Protein AF-A0AA95G6W6-F1 (afdb_monomer)

Structure (mmCIF, N/CA/C/O backbone):
data_AF-A0AA95G6W6-F1
#
_entry.id   AF-A0AA95G6W6-F1
#
loop_
_atom_site.group_PDB
_atom_site.id
_atom_site.type_symbol
_atom_site.label_atom_id
_atom_site.label_alt_id
_atom_site.label_comp_id
_atom_site.label_asym_id
_atom_site.label_entity_id
_atom_site.label_seq_id
_atom_site.pdbx_PDB_ins_code
_atom_site.Cartn_x
_atom_site.Cartn_y
_atom_site.Cartn_z
_atom_site.occupancy
_atom_site.B_iso_or_equiv
_atom_site.auth_seq_id
_atom_site.auth_comp_id
_atom_site.auth_asym_id
_atom_site.auth_atom_id
_atom_site.pdbx_PDB_model_num
ATOM 1 N N . MET A 1 1 ? -0.784 80.216 24.268 1.00 37.00 1 MET A N 1
ATOM 2 C CA . MET A 1 1 ? -0.762 79.021 25.140 1.00 37.00 1 MET A CA 1
ATOM 3 C C . MET A 1 1 ? -2.168 78.463 25.241 1.00 37.00 1 MET A C 1
ATOM 5 O O . MET A 1 1 ? -3.012 79.116 25.828 1.00 37.00 1 MET A O 1
ATOM 9 N N . ASN A 1 2 ? -2.414 77.295 24.652 1.00 30.20 2 ASN A N 1
ATOM 10 C CA . ASN A 1 2 ? -3.553 76.442 24.983 1.00 30.20 2 ASN A CA 1
ATOM 11 C C . ASN A 1 2 ? -3.129 74.998 24.715 1.00 30.20 2 ASN A C 1
ATOM 13 O O . ASN A 1 2 ? -2.999 74.575 23.571 1.00 30.20 2 ASN A O 1
ATOM 17 N N . ALA A 1 3 ? -2.857 74.272 25.795 1.00 37.38 3 ALA A N 1
ATOM 18 C CA . ALA A 1 3 ? -2.668 72.834 25.801 1.00 37.38 3 ALA A CA 1
ATOM 19 C C . ALA A 1 3 ? -3.944 72.202 26.361 1.00 37.38 3 ALA A C 1
ATOM 21 O O . ALA A 1 3 ? -4.341 72.565 27.468 1.00 37.38 3 ALA A O 1
ATOM 22 N N . LYS A 1 4 ? -4.561 71.281 25.605 1.00 35.81 4 LYS A N 1
ATOM 23 C CA . LYS A 1 4 ? -5.278 70.069 26.068 1.00 35.81 4 LYS A CA 1
ATOM 24 C C . LYS A 1 4 ? -6.214 69.530 24.975 1.00 35.81 4 LYS A C 1
ATOM 26 O O . LYS A 1 4 ? -7.218 70.165 24.675 1.00 35.81 4 LYS A O 1
ATOM 31 N N . LYS A 1 5 ? -5.915 68.312 24.498 1.00 40.38 5 LYS A N 1
ATOM 32 C CA . LYS A 1 5 ? -6.785 67.108 24.378 1.00 40.38 5 LYS A CA 1
ATOM 33 C C . LYS A 1 5 ? -6.288 66.223 23.214 1.00 40.38 5 LYS A C 1
ATOM 35 O O . LYS A 1 5 ? -6.277 66.669 22.080 1.00 40.38 5 LYS A O 1
ATOM 40 N N . ILE A 1 6 ? -5.604 65.107 23.514 1.00 44.59 6 ILE A N 1
ATOM 41 C CA . ILE A 1 6 ? -6.137 63.718 23.616 1.00 44.59 6 ILE A CA 1
ATOM 42 C C . ILE A 1 6 ? -6.470 63.164 22.212 1.00 44.59 6 ILE A C 1
ATOM 44 O O . ILE A 1 6 ? -7.459 63.572 21.625 1.00 44.59 6 ILE A O 1
ATOM 48 N N . ILE A 1 7 ? -5.535 62.457 21.558 1.00 38.78 7 ILE A N 1
ATOM 49 C CA . ILE A 1 7 ? -5.271 60.990 21.562 1.00 38.78 7 ILE A CA 1
ATOM 50 C C . ILE A 1 7 ? -6.160 60.202 20.579 1.00 38.78 7 ILE A C 1
ATOM 52 O O . ILE A 1 7 ? -7.378 60.313 20.614 1.00 38.78 7 ILE A O 1
ATOM 56 N N . LYS A 1 8 ? -5.482 59.291 19.854 1.00 32.38 8 LYS A N 1
ATOM 57 C CA . LYS A 1 8 ? -5.958 58.128 19.075 1.00 32.38 8 LYS A CA 1
ATOM 58 C C . LYS A 1 8 ? -6.603 58.438 17.728 1.00 32.38 8 LYS A C 1
ATOM 60 O O . LYS A 1 8 ? -7.764 58.782 17.695 1.00 32.38 8 LYS A O 1
ATOM 65 N N . TYR A 1 9 ? -5.866 58.165 16.648 1.00 38.34 9 TYR A N 1
ATOM 66 C CA . TYR A 1 9 ? -6.251 57.187 15.618 1.00 38.34 9 TYR A CA 1
ATOM 67 C C . TYR A 1 9 ? -4.985 56.745 14.864 1.00 38.34 9 TYR A C 1
ATOM 69 O O . TYR A 1 9 ? -4.568 57.358 13.888 1.00 38.34 9 TYR A O 1
ATOM 77 N N . ILE A 1 10 ? -4.348 55.677 15.356 1.00 37.09 10 ILE A N 1
ATOM 78 C CA . ILE A 1 10 ? -3.494 54.826 14.520 1.00 37.09 10 ILE A CA 1
ATOM 79 C C . ILE A 1 10 ? -4.476 53.922 13.779 1.00 37.09 10 ILE A C 1
ATOM 81 O O . ILE A 1 10 ? -4.921 52.909 14.319 1.00 37.09 10 ILE A O 1
ATOM 85 N N . SER A 1 11 ? -4.879 54.328 12.579 1.00 39.88 11 SER A N 1
ATOM 86 C CA . SER A 1 11 ? -5.588 53.437 11.663 1.00 39.88 11 SER A CA 1
ATOM 87 C C . SER A 1 11 ? -4.573 52.475 11.062 1.00 39.88 11 SER A C 1
ATOM 89 O O . SER A 1 11 ? -3.895 52.767 10.084 1.00 39.88 11 SER A O 1
ATOM 91 N N . ILE A 1 12 ? -4.416 51.379 11.798 1.00 39.09 12 ILE A N 1
ATOM 92 C CA . ILE A 1 12 ? -4.174 49.999 11.376 1.00 39.09 12 ILE A CA 1
ATOM 93 C C . ILE A 1 12 ? -3.858 49.853 9.880 1.00 39.09 12 ILE A C 1
ATOM 95 O O . ILE A 1 12 ? -4.722 50.006 9.018 1.00 39.09 12 ILE A O 1
ATOM 99 N N . MET A 1 13 ? -2.601 49.480 9.616 1.00 35.19 13 MET A N 1
ATOM 100 C CA . MET A 1 13 ? -2.171 48.858 8.371 1.00 35.19 13 MET A CA 1
ATOM 101 C C . MET A 1 13 ? -3.072 47.658 8.076 1.00 35.19 13 MET A C 1
ATOM 103 O O . MET A 1 13 ? -3.074 46.681 8.824 1.00 35.19 13 MET A O 1
ATOM 107 N N . ILE A 1 14 ? -3.800 47.708 6.966 1.00 37.12 14 ILE A N 1
ATOM 108 C CA . ILE A 1 14 ? -4.344 46.505 6.345 1.00 37.12 14 ILE A CA 1
ATOM 109 C C . ILE A 1 14 ? -3.206 45.942 5.498 1.00 37.12 14 ILE A C 1
ATOM 111 O O . ILE A 1 14 ? -3.095 46.224 4.308 1.00 37.12 14 ILE A O 1
ATOM 115 N N . THR A 1 15 ? -2.304 45.193 6.126 1.00 40.97 15 THR A N 1
ATOM 116 C CA . THR A 1 15 ? -1.542 44.192 5.386 1.00 40.97 15 THR A CA 1
ATOM 117 C C . THR A 1 15 ? -2.534 43.084 5.048 1.00 40.97 15 THR A C 1
ATOM 119 O O . THR A 1 15 ? -3.083 42.471 5.967 1.00 40.97 15 THR A O 1
ATOM 122 N N . PRO A 1 16 ? -2.836 42.816 3.765 1.00 40.50 16 PRO A N 1
ATOM 123 C CA . PRO A 1 16 ? -3.548 41.602 3.430 1.00 40.50 16 PRO A CA 1
ATOM 124 C C . PRO A 1 16 ? -2.641 40.456 3.868 1.00 40.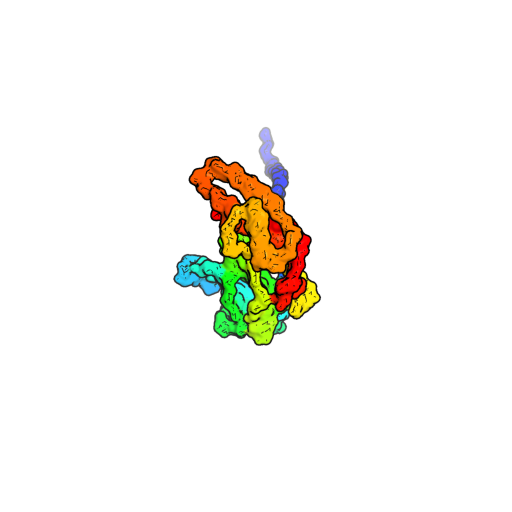50 16 PRO A C 1
ATOM 126 O O . PRO A 1 16 ? -1.581 40.221 3.287 1.00 40.50 16 PRO A O 1
ATOM 129 N N . SER A 1 17 ? -3.028 39.780 4.947 1.00 36.31 17 SER A N 1
ATOM 130 C CA . SER A 1 17 ? -2.513 38.460 5.254 1.00 36.31 17 SER A CA 1
ATOM 131 C C . SER A 1 17 ? -2.884 37.592 4.062 1.00 36.31 17 SER A C 1
ATOM 133 O O . SER A 1 17 ? -4.012 37.117 3.947 1.00 36.31 17 SER A O 1
ATOM 135 N N . ILE A 1 18 ? -1.936 37.441 3.140 1.00 36.69 18 ILE A N 1
ATOM 136 C CA . ILE A 1 18 ? -1.893 36.318 2.220 1.00 36.69 18 ILE A CA 1
ATOM 137 C C . ILE A 1 18 ? -1.782 35.115 3.146 1.00 36.69 18 ILE A C 1
ATOM 139 O O . ILE A 1 18 ? -0.700 34.736 3.589 1.00 36.69 18 ILE A O 1
ATOM 143 N N . ILE A 1 19 ? -2.937 34.584 3.535 1.00 38.41 19 ILE A N 1
ATOM 144 C CA . ILE A 1 19 ? -3.031 33.255 4.100 1.00 38.41 19 ILE A CA 1
ATOM 145 C C . ILE A 1 19 ? -2.593 32.368 2.939 1.00 38.41 19 ILE A C 1
ATOM 147 O O . ILE A 1 19 ? -3.389 32.033 2.064 1.00 38.41 19 ILE A O 1
ATOM 151 N N . LEU A 1 20 ? -1.294 32.054 2.896 1.00 30.05 20 LEU A N 1
ATOM 152 C CA . LEU A 1 20 ? -0.831 30.824 2.283 1.00 30.05 20 LEU A CA 1
ATOM 153 C C . LEU A 1 20 ? -1.580 29.729 3.033 1.00 30.05 20 LEU A C 1
ATOM 155 O O . LEU A 1 20 ? -1.188 29.294 4.116 1.00 30.05 20 LEU A O 1
ATOM 159 N N . ILE A 1 21 ? -2.720 29.332 2.476 1.00 32.50 21 ILE A N 1
ATOM 160 C CA . ILE A 1 21 ? -3.260 28.015 2.727 1.00 32.50 21 ILE A CA 1
ATOM 161 C C . ILE A 1 21 ? -2.149 27.111 2.216 1.00 32.50 21 ILE A C 1
ATOM 163 O O . ILE A 1 21 ? -1.949 26.985 1.009 1.00 32.50 21 ILE A O 1
ATOM 167 N N . ASN A 1 22 ? -1.365 26.566 3.145 1.00 28.86 22 ASN A N 1
ATOM 168 C CA . ASN A 1 22 ? -0.593 25.370 2.885 1.00 28.86 22 ASN A CA 1
ATOM 169 C C . ASN A 1 22 ? -1.619 24.340 2.418 1.00 28.86 22 ASN A C 1
ATOM 171 O O . ASN A 1 22 ? -2.299 23.710 3.228 1.00 28.86 22 ASN A O 1
ATOM 175 N N . ALA A 1 23 ? -1.786 24.246 1.101 1.00 28.61 23 ALA A N 1
ATOM 176 C CA . ALA A 1 23 ? -2.314 23.069 0.462 1.00 28.61 23 ALA A CA 1
ATOM 177 C C . ALA A 1 23 ? -1.328 21.970 0.844 1.00 28.61 23 ALA A C 1
ATOM 179 O O . ALA A 1 23 ? -0.263 21.822 0.246 1.00 28.61 23 ALA A O 1
ATOM 180 N N . PHE A 1 24 ? -1.642 21.282 1.942 1.00 31.42 24 PHE A N 1
ATOM 181 C CA . PHE A 1 24 ? -1.068 19.983 2.210 1.00 31.42 24 PHE A CA 1
ATOM 182 C C . PHE A 1 24 ? -1.242 19.166 0.933 1.00 31.42 24 PHE A C 1
ATOM 184 O O . PHE A 1 24 ? -2.284 19.252 0.279 1.00 31.42 24 PHE A O 1
ATOM 191 N N . ALA A 1 25 ? -0.148 18.506 0.560 1.00 27.75 25 ALA A N 1
ATOM 192 C CA . ALA A 1 25 ? 0.045 17.741 -0.657 1.00 27.75 25 ALA A CA 1
ATOM 193 C C . ALA A 1 25 ? -1.250 17.104 -1.168 1.00 27.75 25 ALA A C 1
ATOM 195 O O . ALA A 1 25 ? -2.008 16.534 -0.386 1.00 27.75 25 ALA A O 1
ATOM 196 N N . SER A 1 26 ? -1.464 17.218 -2.482 1.00 29.97 26 SER A N 1
ATOM 197 C CA . SER A 1 26 ? -2.518 16.550 -3.241 1.00 29.97 26 SER A CA 1
ATOM 198 C C . SER A 1 26 ? -2.877 15.208 -2.609 1.00 29.97 26 SER A C 1
ATOM 200 O O . SER A 1 26 ? -2.080 14.271 -2.665 1.00 29.97 26 SER A O 1
ATOM 202 N N . GLU A 1 27 ? -4.050 15.145 -1.977 1.00 39.78 27 GLU A N 1
ATOM 203 C CA . GLU A 1 27 ? -4.607 13.905 -1.455 1.00 39.78 27 GLU A CA 1
ATOM 204 C C . GLU A 1 27 ? -4.693 12.934 -2.630 1.00 39.78 27 GLU A C 1
ATOM 206 O O . GLU A 1 27 ? -5.532 13.066 -3.524 1.00 39.78 27 GLU A O 1
ATOM 211 N N . VAL A 1 28 ? -3.756 11.989 -2.673 1.00 53.44 28 VAL A N 1
ATOM 212 C CA . VAL A 1 28 ? -3.840 10.861 -3.585 1.00 53.44 28 VAL A CA 1
ATOM 213 C C . VAL A 1 28 ? -5.170 10.187 -3.258 1.00 53.44 28 VAL A C 1
ATOM 215 O O . VAL A 1 28 ? -5.419 9.856 -2.102 1.00 53.44 28 VAL A O 1
ATOM 218 N N . ASN A 1 29 ? -6.045 10.128 -4.262 1.00 55.53 29 ASN A N 1
ATOM 219 C CA . ASN A 1 29 ? -7.511 10.097 -4.185 1.00 55.53 29 ASN A CA 1
ATOM 220 C C . ASN A 1 29 ? -8.085 8.776 -3.615 1.00 55.53 29 ASN A C 1
ATOM 222 O O . ASN A 1 29 ? -8.897 8.090 -4.238 1.00 55.53 29 ASN A O 1
ATOM 226 N N . ALA A 1 30 ? -7.642 8.390 -2.422 1.00 70.12 30 ALA A N 1
ATOM 227 C CA . ALA A 1 30 ? -8.059 7.191 -1.729 1.00 70.12 30 ALA A CA 1
ATOM 228 C C . ALA A 1 30 ? -9.365 7.469 -0.985 1.00 70.12 30 ALA A C 1
ATOM 230 O O . ALA A 1 30 ? -9.415 8.110 0.063 1.00 70.12 30 ALA A O 1
ATOM 231 N N . ASN A 1 31 ? -10.458 6.976 -1.548 1.00 85.44 31 ASN A N 1
ATOM 232 C CA . ASN A 1 31 ? -11.823 7.145 -1.056 1.00 85.44 31 ASN A CA 1
ATOM 233 C C . ASN A 1 31 ? -12.148 6.254 0.165 1.00 85.44 31 ASN A C 1
ATOM 235 O O . ASN A 1 31 ? -13.115 5.479 0.163 1.00 85.44 31 ASN A O 1
ATOM 239 N N . TYR A 1 32 ? -11.353 6.384 1.227 1.00 91.88 32 TYR A N 1
ATOM 240 C CA . TYR A 1 32 ? -11.568 5.724 2.514 1.00 91.88 32 TYR A CA 1
ATOM 241 C C . TYR A 1 32 ? -12.927 6.072 3.142 1.00 91.88 32 TYR A C 1
ATOM 243 O O . TYR A 1 32 ? -13.562 7.081 2.832 1.00 91.88 32 TYR A O 1
ATOM 251 N N . ASP A 1 33 ? -13.392 5.227 4.058 1.00 92.12 33 ASP A N 1
ATOM 252 C CA . ASP A 1 33 ? -14.492 5.572 4.949 1.00 92.12 33 ASP A CA 1
ATOM 253 C C . ASP A 1 33 ? -14.031 6.625 5.960 1.00 92.12 33 ASP A C 1
ATOM 255 O O . ASP A 1 33 ? -12.964 6.514 6.576 1.00 92.12 33 ASP A O 1
ATOM 259 N N . LEU A 1 34 ? -14.876 7.632 6.179 1.00 92.81 34 LEU A N 1
ATOM 260 C CA . LEU A 1 34 ? -14.625 8.661 7.177 1.00 92.81 34 LEU A CA 1
ATOM 261 C C . LEU A 1 34 ? -15.004 8.141 8.572 1.00 92.81 34 LEU A C 1
ATOM 263 O O . LEU A 1 34 ? -16.132 7.677 8.768 1.00 92.81 34 LEU A O 1
ATOM 267 N N . PRO A 1 35 ? -14.100 8.211 9.563 1.00 94.06 35 PRO A N 1
ATOM 268 C CA . PRO A 1 35 ? -14.457 7.888 10.935 1.00 94.06 35 PRO A CA 1
ATOM 269 C C . PRO A 1 35 ? -15.385 8.960 11.517 1.00 94.06 35 PRO A C 1
ATOM 271 O O . PRO A 1 35 ? -15.239 10.149 11.241 1.00 94.06 35 PRO A O 1
ATOM 274 N N . LEU A 1 36 ? -16.297 8.528 12.385 1.00 94.12 36 LEU A N 1
ATOM 275 C CA . LEU A 1 36 ? -17.200 9.378 13.164 1.00 94.12 36 LEU A CA 1
ATOM 276 C C . LEU A 1 36 ? -16.440 10.239 14.182 1.00 94.12 36 LEU A C 1
ATOM 278 O O . LEU A 1 36 ? -16.866 11.339 14.513 1.00 94.12 36 LEU A O 1
ATOM 282 N N . GLU A 1 37 ? -15.329 9.721 14.710 1.00 94.75 37 GLU A N 1
ATOM 283 C CA . GLU A 1 37 ? -14.478 10.418 15.675 1.00 94.75 37 GLU A CA 1
ATOM 284 C C . GLU A 1 37 ? -13.024 9.939 15.547 1.00 94.75 37 GLU A C 1
ATOM 286 O O . GLU A 1 37 ? -12.776 8.748 15.338 1.00 94.75 37 GLU A O 1
ATOM 291 N N . LYS A 1 38 ? -12.061 10.857 15.701 1.00 96.00 38 LYS A N 1
ATOM 292 C CA . LYS A 1 38 ? -10.620 10.566 15.768 1.00 96.00 38 LYS A CA 1
ATOM 293 C C . LYS A 1 38 ? -10.039 11.058 17.098 1.00 96.00 38 LYS A C 1
ATOM 295 O O . LYS A 1 38 ? -10.406 12.140 17.565 1.00 96.00 38 LYS A O 1
ATOM 300 N N . LYS A 1 39 ? -9.122 10.297 17.699 1.00 96.81 39 LYS A N 1
ATOM 301 C CA . LYS A 1 39 ? -8.336 10.700 18.881 1.00 96.81 39 LYS A CA 1
ATOM 302 C C . LYS A 1 39 ? -6.895 10.219 18.758 1.00 96.81 39 LYS A C 1
ATOM 304 O O . LYS A 1 39 ? -6.675 9.076 18.388 1.00 96.81 39 LYS A O 1
ATOM 309 N N . GLU A 1 40 ? -5.949 11.064 19.146 1.00 96.50 40 GLU A N 1
ATOM 310 C CA . GLU A 1 40 ? -4.550 10.687 19.368 1.00 96.50 40 GLU A CA 1
ATOM 311 C C . GLU A 1 40 ? -4.263 10.757 20.873 1.00 96.50 40 GLU A C 1
ATOM 313 O O . GLU A 1 40 ? -4.690 11.704 21.542 1.00 96.50 40 GLU A O 1
ATOM 318 N N . ILE A 1 41 ? -3.564 9.761 21.418 1.00 95.69 41 ILE A N 1
ATOM 319 C CA . ILE A 1 41 ? -3.040 9.804 22.788 1.00 95.69 41 ILE A CA 1
ATOM 320 C C . ILE A 1 41 ? -1.603 9.288 22.846 1.00 95.69 41 ILE A C 1
ATOM 322 O O . ILE A 1 41 ? -1.232 8.350 22.146 1.00 95.69 41 ILE A O 1
ATOM 326 N 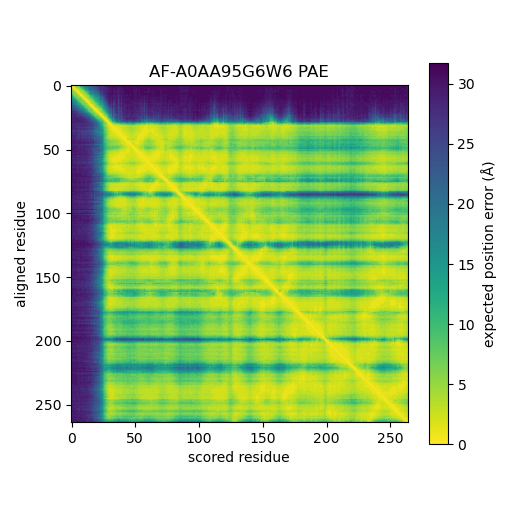N . THR A 1 42 ? -0.817 9.844 23.762 1.00 94.94 42 THR A N 1
ATOM 327 C CA . THR A 1 42 ? 0.482 9.285 24.150 1.00 94.94 42 THR A CA 1
ATOM 328 C C . THR A 1 42 ? 0.281 8.272 25.271 1.00 94.94 42 THR A C 1
ATOM 330 O O . THR A 1 42 ? -0.374 8.581 26.269 1.00 94.94 42 THR A O 1
ATOM 333 N N . VAL A 1 43 ? 0.849 7.072 25.130 1.00 92.25 43 VAL A N 1
ATOM 334 C CA . VAL A 1 43 ? 0.701 5.985 26.122 1.00 92.25 43 VAL A CA 1
ATOM 335 C C . VAL A 1 43 ? 1.989 5.615 26.848 1.00 92.25 43 VAL A C 1
ATOM 337 O O . VAL A 1 43 ? 1.944 4.859 27.815 1.00 92.25 43 VAL A O 1
ATOM 340 N N . GLY A 1 44 ? 3.126 6.169 26.433 1.00 92.44 44 GLY A N 1
ATOM 341 C CA . GLY A 1 44 ? 4.400 5.958 27.107 1.00 92.44 44 GLY A CA 1
ATOM 342 C C . GLY A 1 44 ? 5.587 6.399 26.264 1.00 92.44 44 GLY A C 1
ATOM 343 O O . GLY A 1 44 ? 5.420 7.017 25.212 1.00 92.44 44 GLY A O 1
ATOM 344 N N . LYS A 1 45 ? 6.784 6.064 26.742 1.00 93.88 45 LYS A N 1
ATOM 345 C CA . LYS A 1 45 ? 8.028 6.160 25.977 1.00 93.88 45 LYS A CA 1
ATOM 346 C C . LYS A 1 45 ? 8.356 4.810 25.354 1.00 93.88 45 LYS A C 1
ATOM 348 O O . LYS A 1 45 ? 8.015 3.773 25.926 1.00 93.88 45 LYS A O 1
ATOM 353 N N . SER A 1 46 ? 9.017 4.843 24.205 1.00 91.50 46 SER A N 1
ATOM 354 C CA . SER A 1 46 ? 9.600 3.650 23.608 1.00 91.50 46 SER A CA 1
ATOM 355 C C . SER A 1 46 ? 10.642 3.042 24.545 1.00 91.50 46 SER A C 1
ATOM 357 O O . SER A 1 46 ? 11.308 3.747 25.302 1.00 91.50 46 SER A O 1
ATOM 359 N N . LYS A 1 47 ? 10.813 1.721 24.478 1.00 92.50 47 LYS A N 1
ATOM 360 C CA . LYS A 1 47 ? 11.956 1.043 25.112 1.00 92.50 47 LYS A CA 1
ATOM 361 C C . LYS A 1 47 ? 13.203 1.024 24.220 1.00 92.50 47 LYS A C 1
ATOM 363 O O . LYS A 1 47 ? 14.259 0.601 24.676 1.00 92.50 47 LYS A O 1
ATOM 368 N N . TYR A 1 48 ? 13.061 1.415 22.953 1.00 90.06 48 TYR A N 1
ATOM 369 C CA . TYR A 1 48 ? 14.111 1.349 21.936 1.00 90.06 48 TYR A CA 1
ATOM 370 C C . TYR A 1 48 ? 14.756 2.714 21.655 1.00 90.06 48 TYR A C 1
ATOM 372 O O . TYR A 1 48 ? 15.827 2.771 21.057 1.00 90.06 48 TYR A O 1
ATOM 380 N N . SER A 1 49 ? 14.117 3.813 22.067 1.00 91.00 49 SER A N 1
ATOM 381 C CA . SER A 1 49 ? 14.614 5.182 21.901 1.00 91.00 49 SER A CA 1
ATOM 382 C C . SER A 1 49 ? 13.908 6.156 22.855 1.00 91.00 49 SER A C 1
ATOM 384 O O . SER A 1 49 ? 12.981 5.775 23.564 1.00 91.00 49 SER A O 1
ATOM 386 N N . ASP A 1 50 ? 14.285 7.438 22.827 1.00 91.44 50 ASP A N 1
ATOM 387 C CA . ASP A 1 50 ? 13.616 8.508 23.590 1.00 91.44 50 ASP A CA 1
ATOM 388 C C . ASP A 1 50 ? 12.263 8.957 23.008 1.00 91.44 50 ASP A C 1
ATOM 390 O O . ASP A 1 50 ? 11.623 9.883 23.518 1.00 91.44 50 ASP A O 1
ATOM 394 N N . SER A 1 51 ? 11.813 8.315 21.931 1.00 92.69 51 SER A N 1
ATOM 395 C CA . SER A 1 51 ? 10.541 8.629 21.285 1.00 92.69 51 SER A CA 1
ATOM 396 C C . SER A 1 51 ? 9.327 8.223 22.133 1.00 92.69 51 SER A C 1
ATOM 398 O O . SER A 1 51 ? 9.405 7.435 23.080 1.00 92.69 51 SER A O 1
ATOM 400 N N . LEU A 1 52 ? 8.166 8.778 21.782 1.00 93.25 52 LEU A N 1
ATOM 401 C CA . LEU A 1 52 ? 6.892 8.466 22.421 1.00 93.25 52 LEU A CA 1
ATOM 402 C C . LEU A 1 52 ? 6.156 7.360 21.664 1.00 93.25 52 LEU A C 1
ATOM 404 O O . LEU A 1 52 ? 6.177 7.314 20.435 1.00 93.25 52 LEU A O 1
ATOM 408 N N . ILE A 1 53 ? 5.437 6.524 22.409 1.00 93.44 53 ILE A N 1
ATOM 409 C CA . ILE A 1 53 ? 4.455 5.598 21.849 1.00 93.44 53 ILE A CA 1
ATOM 410 C C . ILE A 1 53 ? 3.133 6.348 21.724 1.00 93.44 53 ILE A C 1
ATOM 412 O O . ILE A 1 53 ? 2.559 6.803 22.726 1.00 93.44 53 ILE A O 1
ATOM 416 N N . LYS A 1 54 ? 2.648 6.462 20.491 1.00 94.88 54 LYS A N 1
ATOM 417 C CA . LYS A 1 54 ? 1.381 7.109 20.156 1.00 94.88 54 LYS A CA 1
ATOM 418 C C . LYS A 1 54 ? 0.319 6.069 19.844 1.00 94.88 54 LYS A C 1
ATOM 420 O O . LYS A 1 54 ? 0.611 5.018 19.279 1.00 94.88 54 LYS A O 1
ATOM 425 N N . ARG A 1 55 ? -0.928 6.379 20.188 1.00 95.69 55 ARG A N 1
ATOM 426 C CA . ARG A 1 55 ? -2.101 5.643 19.726 1.00 95.69 55 ARG A CA 1
ATOM 427 C C . ARG A 1 55 ? -3.039 6.552 18.966 1.00 95.69 55 ARG A C 1
ATOM 429 O O . ARG A 1 55 ? -3.550 7.513 19.543 1.00 95.69 55 ARG A O 1
ATOM 436 N N . ASN A 1 56 ? -3.307 6.181 17.723 1.00 96.12 56 ASN A N 1
ATOM 437 C CA . ASN A 1 56 ? -4.307 6.801 16.875 1.00 96.12 56 ASN A CA 1
ATOM 438 C C . ASN A 1 56 ? -5.566 5.936 16.893 1.00 96.12 56 ASN A C 1
ATOM 440 O O . ASN A 1 56 ? -5.535 4.736 16.624 1.00 96.12 56 ASN A O 1
ATOM 444 N N . CYS A 1 57 ? -6.685 6.544 17.257 1.00 96.69 57 CYS A N 1
ATOM 445 C CA . CYS A 1 57 ? -7.950 5.867 17.473 1.00 96.69 57 CYS A CA 1
ATOM 446 C C . CYS A 1 57 ? -9.013 6.448 16.549 1.00 96.69 57 CYS A C 1
ATOM 448 O O . CYS A 1 57 ? -9.262 7.654 16.560 1.00 96.69 57 CYS A O 1
ATOM 450 N N . TYR A 1 58 ? -9.662 5.577 15.783 1.00 96.44 58 TYR A N 1
ATOM 451 C CA . TYR A 1 58 ? -10.634 5.922 14.751 1.00 96.44 58 TYR A CA 1
ATOM 452 C C . TYR A 1 58 ? -11.935 5.179 15.038 1.00 96.44 58 TYR A C 1
ATOM 454 O O . TYR A 1 58 ? -11.980 3.949 14.992 1.00 96.44 58 TYR A O 1
ATOM 462 N N . LYS A 1 59 ? -13.001 5.909 15.364 1.00 95.00 59 LYS A N 1
ATOM 463 C CA . LYS A 1 59 ? -14.318 5.326 15.629 1.00 95.00 59 LYS A CA 1
ATOM 464 C C . LYS A 1 59 ? -15.148 5.314 14.357 1.00 95.00 59 LYS A C 1
ATOM 466 O O . LYS A 1 59 ? -15.479 6.367 13.826 1.00 95.00 59 LYS A O 1
ATOM 471 N N . TYR A 1 60 ? -15.538 4.127 13.927 1.00 93.69 60 TYR A N 1
ATOM 472 C CA . TYR A 1 60 ? -16.527 3.883 12.886 1.00 93.69 60 TYR A CA 1
ATOM 473 C C . TYR A 1 60 ? -17.828 3.370 13.517 1.00 93.69 60 TYR A C 1
ATOM 475 O O . TYR A 1 60 ? -17.905 3.123 14.727 1.00 93.69 60 TYR A O 1
ATOM 483 N N . SER A 1 61 ? -18.875 3.227 12.705 1.00 91.06 61 SER A N 1
ATOM 484 C CA . SER A 1 61 ? -20.175 2.716 13.157 1.00 91.06 61 SER A CA 1
ATOM 485 C C . SER A 1 61 ? -20.104 1.278 13.680 1.00 91.06 61 SER A C 1
ATOM 487 O O . SER A 1 61 ? -20.856 0.919 14.580 1.00 91.06 61 SER A O 1
ATOM 489 N N . ASP A 1 62 ? -19.186 0.476 13.147 1.00 90.44 62 ASP A N 1
ATOM 490 C CA . ASP A 1 62 ? -19.029 -0.956 13.400 1.00 90.44 62 ASP A CA 1
ATOM 491 C C . ASP A 1 62 ? -17.838 -1.287 14.311 1.00 90.44 62 ASP A C 1
ATOM 493 O O . ASP A 1 62 ? -17.932 -2.189 15.145 1.00 90.44 62 ASP A O 1
ATOM 497 N N . TYR A 1 63 ? -16.734 -0.547 14.188 1.00 92.69 63 TYR A N 1
ATOM 498 C CA . TYR A 1 63 ? -15.504 -0.784 14.942 1.00 92.69 63 TYR A CA 1
ATOM 499 C C . TYR A 1 63 ? -14.819 0.506 15.390 1.00 92.69 63 TYR A C 1
ATOM 501 O O . TYR A 1 63 ? -14.858 1.532 14.714 1.00 92.69 63 TYR A O 1
ATOM 509 N N . ILE A 1 64 ? -14.093 0.418 16.500 1.00 95.06 64 ILE A N 1
ATOM 510 C CA . ILE A 1 64 ? -13.037 1.358 16.865 1.00 95.06 64 ILE A CA 1
ATOM 511 C C . ILE A 1 64 ? -11.706 0.715 16.487 1.00 95.06 64 ILE A C 1
ATOM 513 O O . ILE A 1 64 ? -11.345 -0.327 17.037 1.00 95.06 64 ILE A O 1
ATOM 517 N N . VAL A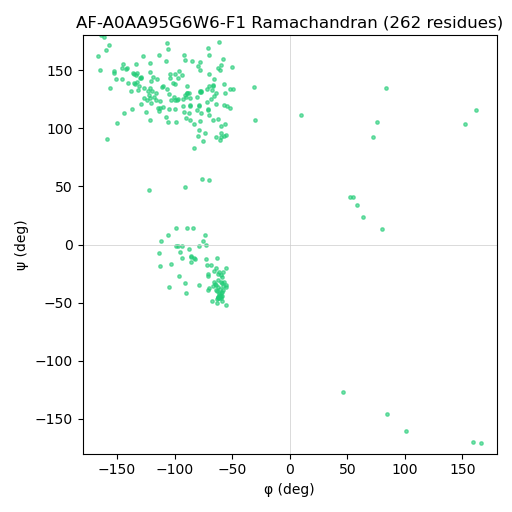 1 65 ? -10.990 1.338 15.555 1.00 95.81 65 VAL A N 1
ATOM 518 C CA . VAL A 1 65 ? -9.628 0.958 15.168 1.00 95.81 65 VAL A CA 1
ATOM 519 C C . VAL A 1 65 ? -8.650 1.706 16.067 1.00 95.81 65 VAL A C 1
ATOM 521 O O . VAL A 1 65 ? -8.770 2.918 16.229 1.00 95.81 65 VAL A O 1
ATOM 524 N N . VAL A 1 66 ? -7.697 0.991 16.653 1.00 96.50 66 VAL A N 1
ATOM 525 C CA . VAL A 1 66 ? -6.606 1.537 17.464 1.00 96.50 66 VAL A CA 1
ATOM 526 C C . VAL A 1 66 ? -5.289 1.117 16.831 1.00 96.50 66 VAL A C 1
ATOM 528 O O . VAL A 1 66 ? -4.892 -0.048 16.919 1.00 96.50 66 VAL A O 1
ATOM 531 N N . GLU A 1 67 ? -4.620 2.073 16.209 1.00 95.75 67 GLU A N 1
ATOM 532 C CA . GLU A 1 67 ? -3.252 1.957 15.726 1.00 95.75 67 GLU A CA 1
ATOM 533 C C . GLU A 1 67 ? -2.307 2.417 16.842 1.00 95.75 67 GLU A C 1
ATOM 535 O O . GLU A 1 67 ? -2.477 3.501 17.390 1.00 95.75 67 GLU A O 1
ATOM 540 N N . GLU A 1 68 ? -1.327 1.597 17.210 1.00 94.81 68 GLU A N 1
ATOM 541 C CA . GLU A 1 68 ? -0.243 1.993 18.112 1.00 94.81 68 GLU A CA 1
ATOM 542 C C . GLU A 1 68 ? 1.068 2.016 17.339 1.00 94.81 68 GLU A C 1
ATOM 544 O O . GLU A 1 68 ? 1.469 0.999 16.770 1.00 94.81 68 GLU A O 1
ATOM 549 N N . VAL A 1 69 ? 1.715 3.176 17.364 1.00 92.62 69 VAL A N 1
ATOM 550 C CA . VAL A 1 69 ? 2.995 3.440 16.718 1.00 92.62 69 VAL A CA 1
ATOM 551 C C . VAL A 1 69 ? 4.026 3.694 17.809 1.00 92.62 69 VAL A C 1
ATOM 553 O O . VAL A 1 69 ? 3.927 4.665 18.566 1.00 92.62 69 VAL A O 1
ATOM 556 N N . ASP A 1 70 ? 5.009 2.804 17.904 1.00 91.06 70 ASP A N 1
ATOM 557 C CA . ASP A 1 70 ? 6.182 2.983 18.754 1.00 91.06 70 ASP A CA 1
ATOM 558 C C . ASP A 1 70 ? 7.267 3.688 17.932 1.00 91.06 70 ASP A C 1
ATOM 560 O O . ASP A 1 70 ? 7.857 3.087 17.043 1.00 91.06 70 ASP A O 1
ATOM 564 N N . GLY A 1 71 ? 7.552 4.963 18.223 1.00 85.81 71 GLY A N 1
ATOM 565 C CA . GLY A 1 71 ? 8.539 5.742 17.464 1.00 85.81 71 GLY A CA 1
ATOM 566 C C . GLY A 1 71 ? 9.981 5.210 17.529 1.00 85.81 71 GLY A C 1
ATOM 567 O O . GLY A 1 71 ? 10.839 5.682 16.784 1.00 85.81 71 GLY A O 1
ATOM 568 N N . GLY A 1 72 ? 10.277 4.257 18.418 1.00 85.44 72 GLY A N 1
ATOM 569 C CA . GLY A 1 72 ? 11.568 3.575 18.488 1.00 85.44 72 GLY A CA 1
ATOM 570 C C . GLY A 1 72 ? 11.603 2.276 17.690 1.00 85.44 72 GLY A C 1
ATOM 571 O O . GLY A 1 72 ? 12.687 1.741 17.464 1.00 85.44 72 GLY A O 1
ATOM 572 N N . GLN A 1 73 ? 10.450 1.789 17.229 1.00 84.56 73 GLN A N 1
ATOM 573 C CA . GLN A 1 73 ? 10.323 0.634 16.351 1.00 84.56 73 GLN A CA 1
ATOM 574 C C . GLN A 1 73 ? 9.931 1.105 14.944 1.00 84.56 73 GLN A C 1
ATOM 576 O O . GLN A 1 73 ? 8.818 1.562 14.705 1.00 84.56 73 GLN A O 1
ATOM 581 N N . LYS A 1 74 ? 10.864 1.001 13.995 1.00 80.44 74 LYS A N 1
ATOM 582 C CA . LYS A 1 74 ? 10.614 1.385 12.600 1.00 80.44 74 LYS A CA 1
ATOM 583 C C . LYS A 1 74 ? 9.806 0.317 11.856 1.00 80.44 74 LYS A C 1
ATOM 585 O O . LYS A 1 74 ? 9.944 -0.869 12.154 1.00 80.44 74 LYS A O 1
ATOM 590 N N . GLY A 1 75 ? 9.013 0.757 10.879 1.00 74.75 75 GLY A N 1
ATOM 591 C CA . GLY A 1 75 ? 8.444 -0.103 9.837 1.00 74.75 75 GLY A CA 1
ATOM 592 C C . GLY A 1 75 ? 7.203 -0.913 10.214 1.00 74.75 75 GLY A C 1
ATOM 593 O O . GLY A 1 75 ? 6.823 -1.825 9.482 1.00 74.75 75 GLY A O 1
ATOM 594 N N . GLY A 1 76 ? 6.542 -0.622 11.338 1.00 81.12 76 GLY A N 1
ATOM 595 C CA . GLY A 1 76 ? 5.316 -1.337 11.687 1.00 81.12 76 GLY A CA 1
ATOM 596 C C . GLY A 1 76 ? 4.474 -0.683 12.770 1.00 81.12 76 GLY A C 1
ATOM 597 O O . GLY A 1 76 ? 4.983 -0.043 13.693 1.00 81.12 76 GLY A O 1
ATOM 598 N N . ALA A 1 77 ? 3.168 -0.907 12.670 1.00 88.50 77 ALA A N 1
ATOM 599 C CA . ALA A 1 77 ? 2.174 -0.496 13.644 1.00 88.50 77 ALA A CA 1
ATOM 600 C C . ALA A 1 77 ? 1.401 -1.706 14.182 1.00 88.50 77 ALA A C 1
ATOM 602 O O . ALA A 1 77 ? 1.142 -2.706 13.503 1.00 88.50 77 ALA A O 1
ATOM 603 N N . LEU A 1 78 ? 0.988 -1.610 15.443 1.00 92.38 78 LEU A N 1
ATOM 604 C CA . LEU A 1 78 ? 0.086 -2.584 16.046 1.00 92.38 78 LEU A CA 1
ATOM 605 C C . LEU A 1 78 ? -1.350 -2.107 15.857 1.00 92.38 78 LEU A C 1
ATOM 607 O O . LEU A 1 78 ? -1.756 -1.110 16.455 1.00 92.38 78 LEU A O 1
ATOM 611 N N . ILE A 1 79 ? -2.136 -2.848 15.077 1.00 93.50 79 ILE A N 1
ATOM 612 C CA . ILE A 1 79 ? -3.521 -2.499 14.747 1.00 93.50 79 ILE A CA 1
ATOM 613 C C . ILE A 1 79 ? -4.476 -3.392 15.538 1.00 93.50 79 ILE A C 1
ATOM 615 O O . ILE A 1 79 ? -4.352 -4.620 15.561 1.00 93.50 79 ILE A O 1
ATOM 619 N N . ARG A 1 80 ? -5.448 -2.774 16.208 1.00 93.56 80 ARG A N 1
ATOM 620 C CA . ARG A 1 80 ? -6.427 -3.448 17.071 1.00 93.56 80 ARG A CA 1
ATOM 621 C C . ARG A 1 80 ? -7.824 -2.948 16.768 1.00 93.56 80 ARG A C 1
ATOM 623 O O . ARG A 1 80 ? -7.999 -1.775 16.455 1.00 93.56 80 ARG A O 1
ATOM 630 N N . LEU A 1 81 ? -8.812 -3.827 16.878 1.00 94.38 81 LEU A N 1
ATOM 631 C CA . LEU A 1 81 ? -10.209 -3.475 16.659 1.00 94.38 81 LEU A CA 1
ATOM 632 C C . LEU A 1 81 ? -11.052 -3.885 17.861 1.00 94.38 81 LEU A C 1
ATOM 634 O O . LEU A 1 81 ? -10.968 -5.016 18.344 1.00 94.38 81 LEU A O 1
ATOM 638 N N . GLU A 1 82 ? -11.914 -2.970 18.281 1.00 93.00 82 GLU A N 1
ATOM 639 C CA . GLU A 1 82 ? -12.984 -3.219 19.243 1.00 93.00 82 GLU A CA 1
ATOM 640 C C . GLU A 1 82 ? -14.328 -3.004 18.533 1.00 93.00 82 GLU A C 1
ATOM 642 O O . GLU A 1 82 ? -14.528 -1.931 17.963 1.00 93.00 82 GLU A O 1
ATOM 647 N N . PRO A 1 83 ? -15.255 -3.979 18.524 1.00 90.44 83 PRO A N 1
ATOM 648 C CA . PRO A 1 83 ? -16.598 -3.759 17.996 1.00 90.44 83 PRO A CA 1
ATOM 649 C C . PRO A 1 83 ? -17.285 -2.583 18.699 1.00 90.44 83 PRO A C 1
ATOM 651 O O . PRO A 1 83 ? -17.349 -2.527 19.932 1.00 90.44 83 PRO A O 1
ATOM 654 N N . THR A 1 84 ? -17.840 -1.653 17.928 1.00 85.19 84 THR A N 1
ATOM 655 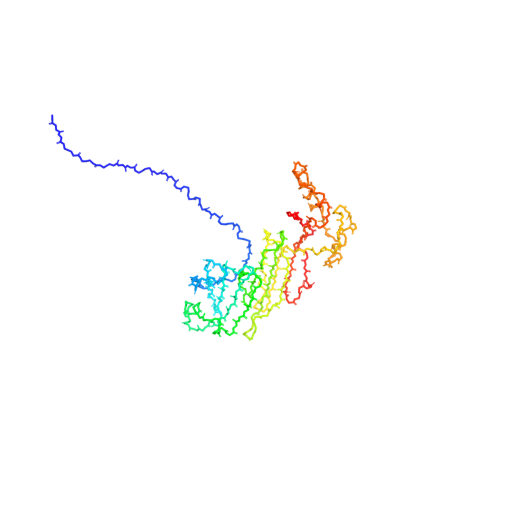C CA . THR A 1 84 ? -18.592 -0.529 18.482 1.00 85.19 84 THR A CA 1
ATOM 656 C C . THR A 1 84 ? -19.906 -1.055 19.062 1.00 85.19 84 THR A C 1
ATOM 658 O O . THR A 1 84 ? -20.796 -1.497 18.342 1.00 85.19 84 THR A O 1
ATOM 661 N N . LYS A 1 85 ? -20.045 -1.011 20.390 1.00 78.00 85 LYS A N 1
ATOM 662 C CA . LYS A 1 85 ? -21.341 -1.155 21.074 1.00 78.00 85 LYS A CA 1
ATOM 663 C C . LYS A 1 85 ? -21.966 0.233 21.261 1.00 78.00 85 LYS A C 1
ATOM 665 O O . LYS A 1 85 ? -21.253 1.241 21.263 1.00 78.00 85 LYS A O 1
ATOM 670 N N . ASN A 1 86 ? -23.286 0.304 21.446 1.00 65.19 86 ASN A N 1
ATOM 671 C CA . ASN A 1 86 ? -23.964 1.574 21.735 1.00 65.19 86 ASN A CA 1
ATOM 672 C C . ASN A 1 86 ? -23.287 2.287 22.925 1.00 65.19 86 ASN A C 1
ATOM 674 O O . ASN A 1 86 ? -22.985 1.661 23.940 1.00 65.19 86 ASN A O 1
ATOM 678 N N . ASN A 1 87 ? -23.039 3.594 22.786 1.00 73.38 87 ASN A N 1
ATOM 679 C CA . ASN A 1 87 ? -22.426 4.474 23.796 1.00 73.38 87 ASN A CA 1
ATOM 680 C C . ASN A 1 87 ? -20.975 4.156 24.216 1.00 73.38 87 ASN A C 1
ATOM 682 O O . ASN A 1 87 ? -20.534 4.572 25.289 1.00 73.38 87 ASN A O 1
ATOM 686 N N . VAL A 1 88 ? -20.183 3.478 23.379 1.00 83.19 88 VAL A N 1
ATOM 687 C CA . VAL A 1 88 ? -18.753 3.283 23.677 1.00 83.19 88 VAL A CA 1
ATOM 688 C C . VAL A 1 88 ? -17.980 4.608 23.600 1.00 83.19 88 VAL A C 1
ATOM 690 O O . VAL A 1 88 ? -17.975 5.304 22.577 1.00 83.19 88 VAL A O 1
ATOM 693 N N . ASN A 1 89 ? -17.289 4.924 24.700 1.00 89.12 89 ASN A N 1
ATOM 694 C CA . ASN A 1 89 ? -16.349 6.035 24.816 1.00 89.12 89 ASN A CA 1
ATOM 695 C C . ASN A 1 89 ? -15.021 5.669 24.126 1.00 89.12 89 ASN A C 1
ATOM 697 O O . ASN A 1 89 ? -14.298 4.789 24.605 1.00 89.12 89 ASN A O 1
ATOM 701 N N . ILE A 1 90 ? -14.692 6.361 23.027 1.00 93.31 90 ILE A N 1
ATOM 702 C CA . ILE A 1 90 ? -13.482 6.098 22.232 1.00 93.31 90 ILE A CA 1
ATOM 703 C C . ILE A 1 90 ? -12.204 6.230 23.067 1.00 93.31 90 ILE A C 1
ATOM 705 O O . ILE A 1 90 ? -11.304 5.408 22.936 1.00 93.31 90 ILE A O 1
ATOM 709 N N . LEU A 1 91 ? -12.132 7.207 23.978 1.00 92.75 91 LEU A N 1
ATOM 710 C CA . LEU A 1 91 ? -10.941 7.467 24.784 1.00 92.75 91 LEU A CA 1
ATOM 711 C C . LEU A 1 91 ? -10.670 6.319 25.759 1.00 92.75 91 LEU A C 1
ATOM 713 O O . LEU A 1 91 ? -9.513 5.981 26.004 1.00 92.75 91 LEU A O 1
ATOM 717 N N . LYS A 1 92 ? -11.732 5.702 26.293 1.00 92.25 92 LYS A N 1
ATOM 718 C CA . LYS A 1 92 ? -11.610 4.516 27.147 1.00 92.25 92 LYS A CA 1
ATOM 719 C C . LYS A 1 92 ? -10.996 3.359 26.361 1.00 92.25 92 LYS A C 1
ATOM 721 O O . LYS A 1 92 ? -10.006 2.798 26.810 1.00 92.25 92 LYS A O 1
ATOM 726 N N . VAL A 1 93 ? -11.529 3.064 25.174 1.00 93.38 93 VAL A N 1
ATOM 727 C CA . VAL A 1 93 ? -11.005 1.997 24.303 1.00 93.38 93 VAL A CA 1
ATOM 728 C C . VAL A 1 93 ? -9.563 2.280 23.887 1.00 93.38 93 VAL A C 1
ATOM 730 O O . VAL A 1 93 ? -8.714 1.404 23.988 1.00 93.38 93 VAL A O 1
ATOM 733 N N . CYS A 1 94 ? -9.255 3.521 23.514 1.00 93.94 9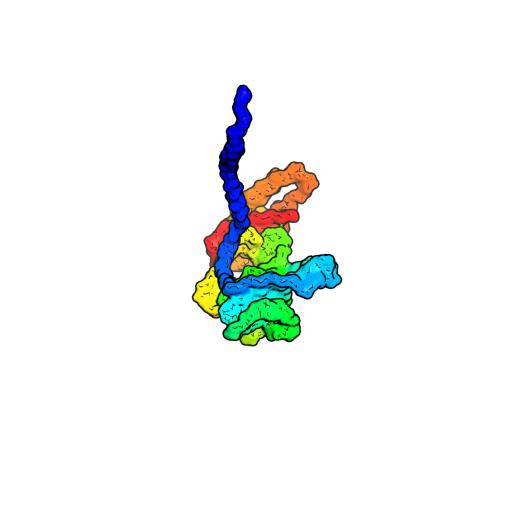4 CYS A N 1
ATOM 734 C CA . CYS A 1 94 ? -7.917 3.944 23.102 1.00 93.94 94 CYS A CA 1
ATOM 735 C C . CYS A 1 94 ? -6.846 3.682 24.184 1.00 93.94 94 CYS A C 1
ATOM 737 O O . CYS A 1 94 ? -5.695 3.360 23.882 1.00 93.94 94 CYS A O 1
ATOM 739 N N . LYS A 1 95 ? -7.231 3.760 25.466 1.00 93.19 95 LYS A N 1
ATOM 740 C CA . LYS A 1 95 ? -6.358 3.511 26.625 1.00 93.19 95 LYS A CA 1
ATOM 741 C C . LYS A 1 95 ? -6.246 2.036 27.036 1.00 93.19 95 LYS A C 1
ATOM 743 O O . LYS A 1 95 ? -5.378 1.725 27.849 1.00 93.19 95 LYS A O 1
ATOM 748 N N . ASN A 1 96 ? -7.070 1.133 26.499 1.00 91.62 96 ASN A N 1
ATOM 749 C CA . ASN A 1 96 ? -7.041 -0.289 26.866 1.00 91.62 96 ASN A CA 1
ATOM 750 C C . ASN A 1 96 ? -5.678 -0.935 26.572 1.00 91.62 96 ASN A C 1
ATOM 752 O O . ASN A 1 96 ? -4.933 -0.494 25.690 1.00 91.62 96 ASN A O 1
ATOM 756 N N . LYS A 1 97 ? -5.333 -2.001 27.297 1.00 87.75 97 LYS A N 1
ATOM 757 C CA . LYS A 1 97 ? -4.104 -2.759 27.031 1.00 87.75 97 LYS A CA 1
ATOM 758 C C . LYS A 1 97 ? -4.305 -3.670 25.822 1.00 87.75 97 LYS A C 1
ATOM 760 O O . LYS A 1 97 ? -5.415 -4.082 25.510 1.00 87.75 97 LYS A O 1
ATOM 765 N N . ILE A 1 98 ? -3.207 -4.054 25.168 1.00 82.06 98 ILE A N 1
ATOM 766 C CA . ILE A 1 98 ? -3.215 -4.960 24.000 1.00 82.06 98 ILE A CA 1
ATOM 767 C C . ILE A 1 98 ? -3.915 -6.295 24.304 1.00 82.06 98 ILE A C 1
ATOM 769 O O . ILE A 1 98 ? -4.549 -6.884 23.428 1.00 82.06 98 ILE A O 1
ATOM 773 N N . SER A 1 99 ? -3.781 -6.787 25.537 1.00 86.06 99 SER A N 1
ATOM 774 C CA . SER A 1 99 ? -4.435 -8.005 26.028 1.00 86.06 99 SER A CA 1
ATOM 775 C C . SER A 1 99 ? -5.955 -7.951 25.939 1.00 86.06 99 SER A C 1
ATOM 777 O O . SER A 1 99 ? -6.579 -8.995 25.781 1.00 86.06 99 SER A O 1
ATOM 779 N N . ASP A 1 100 ? -6.529 -6.752 26.012 1.00 89.25 100 ASP A N 1
ATOM 780 C CA . ASP A 1 100 ? -7.964 -6.548 26.193 1.00 89.25 100 ASP A CA 1
ATOM 781 C C . ASP A 1 100 ? -8.709 -6.564 24.852 1.00 89.25 100 ASP A C 1
ATOM 783 O O . ASP A 1 100 ? -9.927 -6.717 24.813 1.00 89.25 100 ASP A O 1
ATOM 787 N N . PHE A 1 101 ? -7.976 -6.445 23.741 1.00 90.25 101 PHE A N 1
ATOM 788 C CA . PHE A 1 101 ? -8.541 -6.491 22.400 1.00 90.25 101 PHE A CA 1
ATOM 789 C C . PHE A 1 101 ? -8.649 -7.929 21.903 1.00 90.25 101 PHE A C 1
ATOM 791 O O . PHE A 1 101 ? -7.657 -8.664 21.816 1.00 90.25 101 PHE A O 1
ATOM 798 N N . LYS A 1 102 ? -9.863 -8.299 21.489 1.00 86.69 102 LYS A N 1
ATOM 799 C CA . LYS A 1 102 ? -10.138 -9.589 20.844 1.00 86.69 102 LYS A CA 1
ATOM 800 C C . LYS A 1 102 ? -9.535 -9.672 19.441 1.00 86.69 102 LYS A C 1
ATOM 802 O O . LYS A 1 102 ? -9.068 -10.735 19.041 1.00 86.69 102 LYS A O 1
ATOM 807 N N . ILE A 1 103 ? -9.564 -8.565 18.698 1.00 91.81 103 ILE A N 1
ATOM 808 C CA . ILE A 1 103 ? -9.081 -8.483 17.319 1.00 91.81 103 ILE A CA 1
ATOM 809 C C . ILE A 1 103 ? -7.812 -7.635 17.309 1.00 91.81 103 ILE A C 1
ATOM 811 O O . ILE A 1 103 ? -7.845 -6.459 17.672 1.00 91.81 103 ILE A O 1
ATOM 815 N N . LYS A 1 104 ? -6.693 -8.227 16.895 1.00 91.12 104 LYS A N 1
ATOM 816 C CA . LYS A 1 104 ? -5.397 -7.551 16.811 1.00 91.12 104 LYS A CA 1
ATOM 817 C C . LYS A 1 104 ? -4.520 -8.178 15.738 1.00 91.12 104 LYS A C 1
ATOM 819 O O . LYS A 1 104 ? -4.612 -9.382 15.503 1.00 91.12 104 LYS A O 1
ATOM 824 N N . MET A 1 105 ? -3.664 -7.368 15.133 1.00 89.00 105 MET A N 1
ATOM 825 C CA . MET A 1 105 ? -2.598 -7.810 14.244 1.00 89.00 105 MET A CA 1
ATOM 826 C C . MET A 1 105 ? -1.367 -6.919 14.401 1.00 89.00 105 MET A C 1
ATOM 828 O O . MET A 1 105 ? -1.472 -5.759 14.805 1.00 89.00 105 MET A O 1
ATOM 832 N N . VAL A 1 106 ? -0.209 -7.481 14.074 1.00 85.75 106 VAL A N 1
ATOM 833 C CA . VAL A 1 106 ? 0.995 -6.706 13.771 1.00 85.75 106 VAL A CA 1
ATOM 834 C C . VAL A 1 106 ? 0.978 -6.474 12.268 1.00 85.75 106 VAL A C 1
ATOM 836 O O . VAL A 1 106 ? 0.754 -7.431 11.523 1.00 85.75 106 VAL A O 1
ATOM 839 N N . ALA A 1 107 ? 1.131 -5.226 11.846 1.00 81.25 107 ALA A N 1
ATOM 840 C CA . ALA A 1 107 ? 1.116 -4.849 10.445 1.00 81.25 107 ALA A CA 1
ATOM 841 C C . ALA A 1 107 ? 2.522 -4.402 10.029 1.00 81.25 107 ALA A C 1
ATOM 843 O O . ALA A 1 107 ? 3.171 -3.659 10.766 1.00 81.25 107 ALA A O 1
ATOM 844 N N . ASP A 1 108 ? 2.979 -4.867 8.866 1.00 81.56 108 ASP A N 1
ATOM 845 C CA . ASP A 1 108 ? 4.184 -4.333 8.231 1.00 81.56 108 ASP A CA 1
ATOM 846 C C . ASP A 1 108 ? 3.765 -3.005 7.585 1.00 81.56 108 ASP A C 1
ATOM 848 O O . ASP A 1 108 ? 3.001 -3.026 6.620 1.00 81.56 108 ASP A O 1
ATOM 852 N N . GLY A 1 109 ? 4.155 -1.868 8.164 1.00 86.19 109 GLY A N 1
ATOM 853 C CA . GLY A 1 109 ? 3.636 -0.535 7.824 1.00 86.19 109 GLY A CA 1
ATOM 854 C C . GLY A 1 109 ? 2.578 0.036 8.781 1.00 86.19 109 GLY A C 1
ATOM 855 O O . GLY A 1 109 ? 2.470 -0.370 9.941 1.00 86.19 109 GLY A O 1
ATOM 856 N N . TYR A 1 110 ? 1.828 1.020 8.289 1.00 89.50 110 TYR A N 1
ATOM 857 C CA . TYR A 1 110 ? 0.933 1.905 9.033 1.00 89.50 110 TYR A CA 1
ATOM 858 C C . TYR A 1 110 ? -0.515 1.837 8.530 1.00 89.50 110 TYR A C 1
ATOM 860 O O . TYR A 1 110 ? -0.813 1.509 7.380 1.00 89.50 110 TYR A O 1
ATOM 868 N N . TYR A 1 111 ? -1.458 2.184 9.402 1.00 92.56 111 TYR A N 1
ATOM 869 C CA . TYR A 1 111 ? -2.877 2.189 9.070 1.00 92.56 111 TYR A CA 1
ATOM 870 C C . TYR A 1 111 ? -3.199 3.268 8.021 1.00 92.56 111 TYR A C 1
ATOM 872 O O . TYR A 1 111 ? -3.261 4.456 8.333 1.00 92.56 111 TYR A O 1
ATOM 880 N N . GLY A 1 112 ? -3.475 2.837 6.788 1.00 91.12 112 GLY A N 1
ATOM 881 C CA . GLY A 1 112 ? -3.873 3.720 5.688 1.00 91.12 112 GLY A CA 1
ATOM 882 C C . GLY A 1 112 ? -5.345 4.131 5.763 1.00 91.12 112 GLY A C 1
ATOM 883 O O . GLY A 1 112 ? -5.710 5.262 5.447 1.00 91.12 112 GLY A O 1
ATOM 884 N N . GLY A 1 113 ? -6.218 3.231 6.234 1.00 93.50 113 GLY A N 1
ATOM 885 C CA . GLY A 1 113 ? -7.642 3.527 6.384 1.00 93.50 113 GLY A CA 1
ATOM 886 C C . GLY A 1 113 ? -8.548 2.299 6.436 1.00 93.50 113 GLY A C 1
ATOM 887 O O . GLY A 1 113 ? -8.105 1.155 6.537 1.00 93.50 113 GLY A O 1
ATOM 888 N N . LYS A 1 114 ? -9.858 2.539 6.355 1.00 93.44 114 LYS A N 1
ATOM 889 C CA . LYS A 1 114 ? -10.897 1.500 6.332 1.00 93.44 114 LYS A CA 1
ATOM 890 C C . LYS A 1 114 ? -11.840 1.733 5.167 1.00 93.44 114 LYS A C 1
ATOM 892 O O . LYS A 1 114 ? -12.158 2.878 4.864 1.00 93.44 114 LYS A O 1
ATOM 897 N N . ILE A 1 115 ? -12.302 0.654 4.544 1.00 93.62 115 ILE A N 1
ATOM 898 C CA . ILE A 1 115 ? -13.382 0.668 3.552 1.00 93.62 115 ILE A CA 1
ATOM 899 C C . ILE A 1 115 ? -14.299 -0.508 3.837 1.00 93.62 115 ILE A C 1
ATOM 901 O O . ILE A 1 115 ? -13.872 -1.654 3.725 1.00 93.62 115 ILE A O 1
ATOM 905 N N . ASN A 1 116 ? -15.561 -0.262 4.178 1.00 91.75 116 ASN A N 1
ATOM 906 C CA . ASN A 1 116 ? -16.489 -1.291 4.638 1.00 91.75 116 ASN A CA 1
ATOM 907 C C . ASN A 1 116 ? -15.804 -2.180 5.694 1.00 91.75 116 ASN A C 1
ATOM 909 O O . ASN A 1 116 ? -15.219 -1.679 6.648 1.00 91.75 116 ASN A O 1
ATOM 913 N N . GLN A 1 117 ? -15.816 -3.496 5.519 1.00 92.56 117 GLN A N 1
ATOM 914 C CA . GLN A 1 117 ? -15.158 -4.454 6.410 1.00 92.56 117 GLN A CA 1
ATOM 915 C C . GLN A 1 117 ? -13.662 -4.675 6.120 1.00 92.56 117 GLN A C 1
ATOM 917 O O . GLN A 1 117 ? -13.097 -5.664 6.582 1.00 92.56 117 GLN A O 1
ATOM 922 N N . PHE A 1 118 ? -13.024 -3.812 5.331 1.00 95.06 118 PHE A N 1
ATOM 923 C CA . PHE A 1 118 ? -11.619 -3.928 4.954 1.00 95.06 118 PHE A CA 1
ATOM 924 C C . PHE A 1 118 ? -10.769 -2.888 5.679 1.00 95.06 118 PHE A C 1
ATOM 926 O O . PHE A 1 118 ? -11.120 -1.712 5.725 1.00 95.06 118 PHE A O 1
ATOM 933 N N . ILE A 1 119 ? -9.639 -3.328 6.221 1.00 94.94 119 ILE A N 1
ATOM 934 C CA . ILE A 1 119 ? -8.574 -2.486 6.759 1.00 94.94 119 ILE A CA 1
ATOM 935 C C . ILE A 1 119 ? -7.471 -2.409 5.713 1.00 94.94 119 ILE A C 1
ATOM 937 O O . ILE A 1 119 ? -6.992 -3.438 5.231 1.00 94.94 119 ILE A O 1
ATOM 941 N N . ILE A 1 120 ? -7.092 -1.186 5.377 1.00 94.19 120 ILE A N 1
ATOM 942 C CA . ILE A 1 120 ? -6.011 -0.863 4.462 1.00 94.19 120 ILE A CA 1
ATOM 943 C C . ILE A 1 120 ? -4.781 -0.553 5.303 1.00 94.19 120 ILE A C 1
ATOM 945 O O . ILE A 1 120 ? -4.825 0.286 6.205 1.00 94.19 120 ILE A O 1
ATOM 949 N N . ASN A 1 121 ? -3.708 -1.274 5.019 1.00 92.19 121 ASN A N 1
ATOM 950 C CA . ASN A 1 121 ? -2.407 -1.075 5.622 1.00 92.19 121 ASN A CA 1
ATOM 951 C C . ASN A 1 121 ? -1.448 -0.621 4.525 1.00 92.19 121 ASN A C 1
ATOM 953 O O . ASN A 1 121 ? -1.224 -1.339 3.545 1.00 92.19 121 ASN A O 1
ATOM 957 N N . ASP A 1 122 ? -0.936 0.581 4.699 1.00 87.25 122 ASP A N 1
ATOM 958 C CA . ASP A 1 122 ? 0.065 1.188 3.848 1.00 87.25 122 ASP A CA 1
ATOM 959 C C . ASP A 1 122 ? 1.421 0.726 4.409 1.00 87.25 122 ASP A C 1
ATOM 961 O O . ASP A 1 122 ? 1.743 0.998 5.559 1.00 87.25 122 ASP A O 1
ATOM 965 N N . GLY A 1 123 ? 2.150 -0.089 3.648 1.00 76.62 123 GLY A N 1
ATOM 966 C CA . GLY A 1 123 ? 3.392 -0.745 4.060 1.00 76.62 123 GLY A CA 1
ATOM 967 C C . GLY A 1 123 ? 4.513 0.228 4.422 1.00 76.62 123 GLY A C 1
ATOM 968 O O . GLY A 1 123 ? 4.381 1.435 4.269 1.00 76.62 123 GLY A O 1
ATOM 969 N N . ASP A 1 124 ? 5.629 -0.302 4.926 1.00 69.44 124 ASP A N 1
ATOM 970 C CA . ASP A 1 124 ? 6.846 0.505 5.070 1.00 69.44 124 ASP A CA 1
ATOM 971 C C . ASP A 1 124 ? 7.331 0.970 3.686 1.00 69.44 124 ASP A C 1
ATOM 973 O O . ASP A 1 124 ? 7.079 0.287 2.681 1.00 69.44 124 ASP A O 1
ATOM 977 N N . ASP A 1 125 ? 8.013 2.114 3.640 1.00 59.44 125 ASP A N 1
ATOM 978 C CA . ASP A 1 125 ? 8.562 2.665 2.402 1.00 59.44 125 ASP A CA 1
ATOM 979 C C . ASP A 1 125 ? 9.441 1.593 1.735 1.00 59.44 125 ASP A C 1
ATOM 981 O O . ASP A 1 125 ? 10.400 1.078 2.322 1.00 59.44 125 ASP A O 1
ATOM 985 N N . GLY A 1 126 ? 9.083 1.190 0.513 1.00 59.69 126 GLY A N 1
ATOM 986 C CA . GLY A 1 126 ? 9.901 0.267 -0.263 1.00 59.69 126 GLY A CA 1
ATOM 987 C C . GLY A 1 126 ? 11.183 0.947 -0.742 1.00 59.69 126 GLY A C 1
ATOM 988 O O . GLY A 1 126 ? 11.354 2.161 -0.660 1.00 59.69 126 GLY A O 1
ATOM 989 N N . PHE A 1 127 ? 12.125 0.162 -1.263 1.00 65.12 127 PHE A N 1
ATOM 990 C CA . PHE A 1 127 ? 13.304 0.738 -1.906 1.00 65.12 127 PHE A CA 1
ATOM 991 C C . PHE A 1 127 ? 12.909 1.355 -3.261 1.00 65.12 127 PHE A C 1
ATOM 993 O O . PHE A 1 127 ? 12.394 0.652 -4.132 1.00 65.12 127 PHE A O 1
ATOM 1000 N N . GLY A 1 128 ? 13.179 2.647 -3.462 1.00 76.06 128 GLY A N 1
ATOM 1001 C CA . GLY A 1 128 ? 12.813 3.379 -4.683 1.00 76.06 128 GLY A CA 1
ATOM 1002 C C . GLY A 1 128 ? 11.378 3.920 -4.649 1.00 76.06 128 GLY A C 1
ATOM 1003 O O . GLY A 1 128 ? 10.893 4.303 -3.594 1.00 76.06 128 GLY A O 1
ATOM 1004 N N . SER A 1 129 ? 10.704 3.947 -5.800 1.00 83.50 129 SER A N 1
ATOM 1005 C CA . SER A 1 129 ? 9.341 4.483 -5.980 1.00 83.50 129 SER A CA 1
ATOM 1006 C C . SER A 1 129 ? 8.235 3.442 -5.755 1.00 83.50 129 SER A C 1
ATOM 1008 O O . SER A 1 129 ? 7.086 3.633 -6.159 1.00 83.50 129 SER A O 1
ATOM 1010 N N . GLU A 1 130 ? 8.571 2.300 -5.154 1.00 87.88 130 GLU A N 1
ATOM 1011 C CA . GLU A 1 130 ? 7.641 1.210 -4.868 1.00 87.88 130 GLU A CA 1
ATOM 1012 C C . GLU A 1 130 ? 7.179 1.243 -3.417 1.00 87.88 130 GLU A C 1
ATOM 1014 O O . GLU A 1 130 ? 7.963 1.399 -2.488 1.00 87.88 130 GLU A O 1
ATOM 1019 N N . PHE A 1 131 ? 5.891 1.004 -3.228 1.00 86.62 131 PHE A N 1
ATOM 1020 C CA . PHE A 1 131 ? 5.218 1.040 -1.949 1.00 86.62 131 PHE A CA 1
ATOM 1021 C C . PHE A 1 131 ? 4.410 -0.242 -1.754 1.00 86.62 131 PHE A C 1
ATOM 1023 O O . PHE A 1 131 ? 3.532 -0.571 -2.562 1.00 86.62 131 PHE A O 1
ATOM 1030 N N . LEU A 1 132 ? 4.700 -0.996 -0.693 1.00 89.06 132 LEU A N 1
ATOM 1031 C CA . LEU A 1 132 ? 3.906 -2.169 -0.336 1.00 89.06 132 LEU A CA 1
ATOM 1032 C C . LEU A 1 132 ? 2.565 -1.706 0.213 1.00 89.06 132 LEU A C 1
ATOM 1034 O O . LEU A 1 132 ? 2.523 -0.857 1.084 1.00 89.06 132 LEU A O 1
ATOM 1038 N N . PHE A 1 133 ? 1.459 -2.296 -0.217 1.00 91.38 133 PHE A N 1
ATOM 1039 C CA . PHE A 1 133 ? 0.191 -2.100 0.478 1.00 91.38 133 PHE A CA 1
ATOM 1040 C C . PHE A 1 133 ? -0.537 -3.425 0.638 1.00 91.38 133 PHE A C 1
ATOM 1042 O O . PHE A 1 133 ? -0.427 -4.345 -0.180 1.00 91.38 133 PHE A O 1
ATOM 1049 N N . GLN A 1 134 ? -1.251 -3.546 1.747 1.00 93.75 134 GLN A N 1
ATOM 1050 C CA . GLN A 1 134 ? -1.916 -4.765 2.175 1.00 93.75 134 GLN A CA 1
ATOM 1051 C C . GLN A 1 134 ? -3.364 -4.456 2.539 1.00 93.75 134 GLN A C 1
ATOM 1053 O O . GLN A 1 134 ? -3.676 -3.428 3.138 1.00 93.75 134 GLN A O 1
ATOM 1058 N N . ILE A 1 135 ? -4.259 -5.385 2.221 1.00 95.00 135 ILE A N 1
ATOM 1059 C CA . ILE A 1 135 ? -5.677 -5.272 2.556 1.00 95.00 135 ILE A CA 1
ATOM 1060 C C . ILE A 1 135 ? -6.074 -6.470 3.400 1.00 95.00 135 ILE A C 1
ATOM 1062 O O . ILE A 1 135 ? -5.849 -7.627 3.028 1.00 95.00 135 ILE A O 1
ATOM 1066 N N . PHE A 1 136 ? -6.708 -6.185 4.530 1.00 94.88 136 PHE A N 1
ATOM 1067 C CA . PHE A 1 136 ? -7.186 -7.172 5.482 1.00 94.88 136 PHE A CA 1
ATOM 1068 C C . PHE A 1 136 ? -8.706 -7.119 5.566 1.00 94.88 136 PHE A C 1
ATOM 1070 O O . PHE A 1 136 ? -9.282 -6.057 5.766 1.00 94.88 136 PHE A O 1
ATOM 1077 N N . ALA A 1 137 ? -9.372 -8.265 5.462 1.00 94.56 137 ALA A N 1
ATOM 1078 C CA . ALA A 1 137 ? -10.804 -8.365 5.709 1.00 94.56 137 ALA A CA 1
ATOM 1079 C C . ALA A 1 137 ? -11.077 -8.670 7.187 1.00 94.56 137 ALA A C 1
ATOM 1081 O O . ALA A 1 137 ? -10.433 -9.541 7.783 1.00 94.56 137 ALA A O 1
ATOM 1082 N N . ILE A 1 138 ? -12.065 -7.987 7.760 1.00 92.44 138 ILE A N 1
ATOM 1083 C CA . ILE A 1 138 ? -12.599 -8.257 9.093 1.00 92.44 138 ILE A CA 1
ATOM 1084 C C . ILE A 1 138 ? -13.690 -9.323 8.951 1.00 92.44 138 ILE A C 1
ATOM 1086 O O . ILE A 1 138 ? -14.784 -9.051 8.461 1.00 92.44 138 ILE A O 1
ATOM 1090 N N . LYS A 1 139 ? -13.411 -10.554 9.384 1.00 88.62 139 LYS A N 1
ATOM 1091 C CA . LYS A 1 139 ? -14.376 -11.664 9.345 1.00 88.62 139 LYS A CA 1
ATOM 1092 C C . LYS A 1 139 ? -14.306 -12.475 10.628 1.00 88.62 139 LYS A C 1
ATOM 1094 O O . LYS A 1 139 ? -13.226 -12.855 11.068 1.00 88.62 139 LYS A O 1
ATOM 1099 N N . ASN A 1 140 ? -15.458 -12.762 11.234 1.00 85.81 140 ASN A N 1
ATOM 1100 C CA . ASN A 1 140 ? -15.564 -13.579 12.452 1.00 85.81 140 ASN A CA 1
ATOM 1101 C C . ASN A 1 140 ? -14.654 -13.097 13.601 1.00 85.81 140 ASN A C 1
ATOM 1103 O O . ASN A 1 140 ? -14.046 -13.905 14.301 1.00 85.81 140 ASN A O 1
ATOM 1107 N N . ASN A 1 141 ? -14.563 -11.777 13.802 1.00 84.31 141 ASN A N 1
ATOM 1108 C CA . ASN A 1 141 ? -13.652 -11.148 14.767 1.00 84.31 141 ASN A CA 1
ATOM 1109 C C . ASN A 1 141 ? -12.164 -11.481 14.532 1.00 84.31 141 ASN A C 1
ATOM 1111 O O . ASN A 1 141 ? -11.398 -11.619 15.485 1.00 84.31 141 ASN A O 1
ATOM 1115 N N . LYS A 1 142 ? -11.750 -11.642 13.275 1.00 89.19 142 LYS A N 1
ATOM 1116 C CA . LYS A 1 142 ? -10.352 -11.807 12.873 1.00 89.19 142 LYS A CA 1
ATOM 1117 C C . LYS A 1 142 ? -10.043 -10.882 11.705 1.00 89.19 142 LYS A C 1
ATOM 1119 O O . LYS A 1 142 ? -10.908 -10.641 10.866 1.00 89.19 142 LYS A O 1
ATOM 1124 N N . LEU A 1 143 ? -8.803 -10.410 11.651 1.00 91.56 143 LEU A N 1
ATOM 1125 C CA . LEU A 1 143 ? -8.232 -9.770 10.473 1.00 91.56 143 LEU A CA 1
ATOM 1126 C C . LEU A 1 143 ? -7.526 -10.842 9.651 1.00 91.56 143 LEU A C 1
ATOM 1128 O O . LEU A 1 143 ? -6.706 -11.591 10.178 1.00 91.56 143 LEU A O 1
ATOM 1132 N N . THR A 1 144 ? -7.878 -10.962 8.378 1.00 92.56 144 THR A N 1
ATOM 1133 C CA . THR A 1 144 ? -7.235 -11.896 7.445 1.00 92.56 144 THR A CA 1
ATOM 1134 C C . THR A 1 144 ? -6.719 -11.106 6.261 1.00 92.56 144 THR A C 1
ATOM 1136 O O . THR A 1 144 ? -7.501 -10.394 5.636 1.00 92.56 144 THR A O 1
ATOM 1139 N N . LYS A 1 145 ? -5.423 -11.217 5.951 1.00 93.44 145 LYS A N 1
ATOM 1140 C CA . LYS A 1 145 ? -4.852 -10.599 4.751 1.00 93.44 145 LYS A CA 1
ATOM 1141 C C . LYS A 1 145 ? -5.480 -11.250 3.523 1.00 93.44 145 LYS A C 1
ATOM 1143 O O . LYS A 1 145 ? -5.399 -12.466 3.367 1.00 93.44 145 LYS A O 1
ATOM 1148 N N . VAL A 1 146 ? -6.125 -10.447 2.689 1.00 94.88 146 VAL A N 1
ATOM 1149 C CA . VAL A 1 146 ? -6.821 -10.905 1.475 1.00 94.88 146 VAL A CA 1
ATOM 1150 C C . VAL A 1 146 ? -6.143 -10.412 0.208 1.00 94.88 146 VAL A C 1
ATOM 1152 O O . VAL A 1 146 ? -6.350 -10.989 -0.854 1.00 94.88 146 VAL A O 1
ATOM 1155 N N . PHE A 1 147 ? -5.311 -9.378 0.320 1.00 95.06 147 PHE A N 1
ATOM 1156 C CA . PHE A 1 147 ? -4.575 -8.822 -0.801 1.00 95.06 147 PHE A CA 1
ATOM 1157 C C . PHE A 1 147 ? -3.275 -8.169 -0.331 1.00 95.06 147 PHE A C 1
ATOM 1159 O O . PHE A 1 147 ? -3.197 -7.651 0.785 1.00 95.06 147 PHE A O 1
ATOM 1166 N N . GLN A 1 148 ? -2.260 -8.223 -1.185 1.00 94.12 148 GLN A N 1
ATOM 1167 C CA . GLN A 1 148 ? -0.983 -7.546 -1.018 1.00 94.12 148 GLN A CA 1
ATOM 1168 C C . GLN A 1 148 ? -0.357 -7.356 -2.397 1.00 94.12 148 GLN A C 1
ATOM 1170 O O . GLN A 1 148 ? -0.316 -8.313 -3.173 1.00 94.12 148 GLN A O 1
ATOM 1175 N N . ASP A 1 149 ? 0.157 -6.163 -2.673 1.00 93.69 149 ASP A N 1
ATOM 1176 C CA . ASP A 1 149 ? 0.926 -5.885 -3.887 1.00 93.69 149 ASP A CA 1
ATOM 1177 C C . ASP A 1 149 ? 1.842 -4.667 -3.700 1.00 93.69 149 ASP A C 1
ATOM 1179 O O . ASP A 1 149 ? 1.749 -3.963 -2.691 1.00 93.69 149 ASP A O 1
ATOM 1183 N N . LEU A 1 150 ? 2.717 -4.427 -4.675 1.00 92.31 150 LEU A N 1
ATOM 1184 C CA . LEU A 1 150 ? 3.539 -3.223 -4.770 1.00 92.31 150 LEU A CA 1
ATOM 1185 C C . LEU A 1 150 ? 2.875 -2.224 -5.723 1.00 92.31 150 LEU A C 1
ATOM 1187 O O . LEU A 1 150 ? 2.574 -2.548 -6.880 1.00 92.31 150 LEU A O 1
ATOM 1191 N N . ARG A 1 151 ? 2.651 -1.006 -5.233 1.00 91.12 151 ARG A N 1
ATOM 1192 C CA . ARG A 1 151 ? 2.158 0.131 -6.015 1.00 91.12 151 ARG A CA 1
ATOM 1193 C C . ARG A 1 151 ? 3.223 1.211 -6.128 1.00 91.12 151 ARG A C 1
ATOM 1195 O O . ARG A 1 151 ? 4.166 1.220 -5.353 1.00 91.12 151 ARG A O 1
ATOM 1202 N N . HIS A 1 152 ? 3.069 2.123 -7.073 1.00 91.12 152 HIS A N 1
ATOM 1203 C CA . HIS A 1 152 ? 3.878 3.335 -7.096 1.00 91.12 152 HIS A CA 1
ATOM 1204 C C . HIS A 1 152 ? 3.527 4.224 -5.888 1.00 91.12 152 HIS A C 1
ATOM 1206 O O . HIS A 1 152 ? 2.347 4.381 -5.553 1.00 91.12 152 HIS A O 1
ATOM 1212 N N . ASP A 1 153 ? 4.543 4.788 -5.242 1.00 85.38 153 ASP A N 1
ATOM 1213 C CA . ASP A 1 153 ? 4.447 5.620 -4.032 1.00 85.38 153 ASP A CA 1
ATOM 1214 C C . ASP A 1 153 ? 3.636 6.921 -4.221 1.00 85.38 153 ASP A C 1
ATOM 1216 O O . ASP A 1 153 ? 2.752 7.226 -3.421 1.00 85.38 153 ASP A O 1
ATOM 1220 N N . ASN A 1 154 ? 3.882 7.645 -5.313 1.00 82.12 154 ASN A N 1
ATOM 1221 C CA . ASN A 1 154 ? 3.384 9.001 -5.552 1.00 82.12 154 ASN A CA 1
ATOM 1222 C C . ASN A 1 154 ? 2.353 9.104 -6.685 1.00 82.12 154 ASN A C 1
ATOM 1224 O O . ASN A 1 154 ? 1.908 10.202 -7.018 1.00 82.12 154 ASN A O 1
ATOM 1228 N N . GLN A 1 155 ? 1.965 7.984 -7.297 1.00 87.81 155 GLN A N 1
ATOM 1229 C CA . GLN A 1 155 ? 0.943 7.986 -8.345 1.00 87.81 155 GLN A CA 1
ATOM 1230 C C . GLN A 1 155 ? -0.461 7.760 -7.788 1.00 87.81 155 GLN A C 1
ATOM 1232 O O . GLN A 1 155 ? -0.660 7.266 -6.676 1.00 87.81 155 GLN A O 1
ATOM 1237 N N . SER A 1 156 ? -1.457 8.090 -8.610 1.00 83.12 156 SER A N 1
ATOM 1238 C CA . SER A 1 156 ? -2.862 7.900 -8.272 1.00 83.12 156 SER A CA 1
ATOM 1239 C C . SER A 1 156 ? -3.197 6.444 -7.934 1.00 83.12 156 SER A C 1
ATOM 1241 O O . SER A 1 156 ? -2.802 5.492 -8.611 1.00 83.12 156 SER A O 1
ATOM 1243 N N . TYR A 1 157 ? -4.000 6.275 -6.891 1.00 89.69 157 TYR A N 1
ATOM 1244 C CA . TYR A 1 157 ? -4.691 5.029 -6.599 1.00 89.69 157 TYR A CA 1
ATOM 1245 C C . TYR A 1 157 ? -6.083 5.347 -6.058 1.00 89.69 157 TYR A C 1
ATOM 1247 O O . TYR A 1 157 ? -6.304 6.401 -5.463 1.00 89.69 157 TYR A O 1
ATOM 1255 N N . GLU A 1 158 ? -7.027 4.443 -6.287 1.00 92.31 158 GLU A N 1
ATOM 1256 C CA . GLU A 1 158 ? -8.401 4.560 -5.807 1.00 92.31 158 GLU A CA 1
ATOM 1257 C C . GLU A 1 158 ? -8.967 3.180 -5.468 1.00 92.31 158 GLU A C 1
ATOM 1259 O O . GLU A 1 158 ? -8.594 2.166 -6.065 1.00 92.31 158 GLU A O 1
ATOM 1264 N N . TYR A 1 159 ? -9.909 3.128 -4.531 1.00 93.31 159 TYR A N 1
ATOM 1265 C CA . TYR A 1 159 ? -10.640 1.906 -4.232 1.00 93.31 159 TYR A CA 1
ATOM 1266 C C . TYR A 1 159 ? -12.024 1.935 -4.879 1.00 93.31 159 TYR A C 1
ATOM 1268 O O . TYR A 1 159 ? -12.745 2.929 -4.846 1.00 93.31 159 TYR A O 1
ATOM 1276 N N . ILE A 1 160 ? -12.453 0.812 -5.442 1.00 91.81 160 ILE A N 1
ATOM 1277 C CA . ILE A 1 160 ? -13.776 0.682 -6.054 1.00 91.81 160 ILE A CA 1
ATOM 1278 C C . ILE A 1 160 ? -14.696 0.008 -5.039 1.00 91.81 160 ILE A C 1
ATOM 1280 O O . ILE A 1 160 ? -14.618 -1.204 -4.810 1.00 91.81 160 ILE A O 1
ATOM 1284 N N . LYS A 1 161 ? -15.589 0.788 -4.423 1.00 85.56 161 LYS A N 1
ATOM 1285 C CA . LYS A 1 161 ? -16.612 0.261 -3.510 1.00 85.56 161 LYS A CA 1
ATOM 1286 C C . LYS A 1 161 ? -17.686 -0.460 -4.325 1.00 85.56 161 LYS A C 1
ATOM 1288 O O . LYS A 1 161 ? -18.604 0.170 -4.836 1.00 85.56 161 LYS A O 1
ATOM 1293 N N . THR A 1 162 ? -17.568 -1.780 -4.459 1.00 79.50 162 THR A N 1
ATOM 1294 C CA . THR A 1 162 ? -18.560 -2.589 -5.187 1.00 79.50 162 THR A CA 1
ATOM 1295 C C . THR A 1 162 ? -19.677 -3.084 -4.269 1.00 79.50 162 THR A C 1
ATOM 1297 O O . THR A 1 162 ? -20.842 -3.052 -4.650 1.00 79.50 162 THR A O 1
ATOM 1300 N N . SER A 1 163 ? -19.354 -3.526 -3.048 1.00 82.38 163 SER A N 1
ATOM 1301 C CA . SER A 1 163 ? -20.331 -3.866 -1.998 1.00 82.38 163 SER A CA 1
ATOM 1302 C C . SER A 1 163 ? -19.655 -3.948 -0.622 1.00 82.38 163 SER A C 1
ATOM 1304 O O . SER A 1 163 ? -18.441 -3.800 -0.515 1.00 82.38 163 SER A O 1
ATOM 1306 N N . GLN A 1 164 ? -20.401 -4.248 0.448 1.00 77.75 164 GLN A N 1
ATOM 1307 C CA . GLN A 1 164 ? -19.792 -4.509 1.763 1.00 77.75 164 GLN A CA 1
ATOM 1308 C C . GLN A 1 164 ? -18.782 -5.669 1.720 1.00 77.75 164 GLN A C 1
ATOM 1310 O O . GLN A 1 164 ? -17.738 -5.594 2.358 1.00 77.75 164 GLN A O 1
ATOM 1315 N N . ASN A 1 165 ? -19.055 -6.699 0.908 1.00 83.88 165 ASN A N 1
ATOM 1316 C CA . ASN A 1 165 ? -18.264 -7.931 0.848 1.00 83.88 165 ASN A CA 1
ATOM 1317 C C . ASN A 1 165 ? -17.201 -7.971 -0.249 1.00 83.88 165 ASN A C 1
ATOM 1319 O O . ASN A 1 165 ? -16.423 -8.924 -0.302 1.00 83.88 165 ASN A O 1
ATOM 1323 N N . LYS A 1 166 ? -17.171 -6.968 -1.125 1.00 89.06 166 LYS A N 1
ATOM 1324 C CA . LYS A 1 166 ? -16.256 -6.913 -2.263 1.00 89.06 166 LYS A CA 1
ATOM 1325 C C . LYS A 1 166 ? -15.637 -5.532 -2.366 1.00 89.06 166 LYS A C 1
ATOM 1327 O O . LYS A 1 166 ? -16.319 -4.521 -2.216 1.00 89.06 166 LYS A O 1
ATOM 1332 N N . LEU A 1 167 ? -14.345 -5.515 -2.649 1.00 94.25 167 LEU A N 1
ATOM 1333 C CA . LEU A 1 167 ? -13.559 -4.308 -2.832 1.00 94.25 167 LEU A CA 1
ATOM 1334 C C . LEU A 1 167 ? -12.762 -4.473 -4.117 1.00 94.25 167 LEU A C 1
ATOM 1336 O O . LEU A 1 167 ? -12.174 -5.532 -4.333 1.00 94.25 167 LEU A O 1
ATOM 1340 N N . GLY A 1 168 ? -12.768 -3.450 -4.960 1.00 95.44 168 GLY A N 1
ATOM 1341 C CA . GLY A 1 168 ? -11.824 -3.325 -6.060 1.00 95.44 168 GLY A CA 1
ATOM 1342 C C . GLY A 1 168 ? -10.775 -2.262 -5.755 1.00 95.44 168 GLY A C 1
ATOM 1343 O O . GLY A 1 168 ? -10.925 -1.476 -4.818 1.00 95.44 168 GLY A O 1
ATOM 1344 N N . VAL A 1 169 ? -9.721 -2.221 -6.556 1.00 95.56 169 VAL A N 1
ATOM 1345 C CA . VAL A 1 169 ? -8.652 -1.225 -6.452 1.00 95.56 169 VAL A CA 1
ATOM 1346 C C . VAL A 1 169 ? -8.121 -0.892 -7.840 1.00 95.56 169 VAL A C 1
ATOM 1348 O O . VAL A 1 169 ? -8.017 -1.772 -8.697 1.00 95.56 169 VAL A O 1
ATOM 1351 N N . ARG A 1 170 ? -7.783 0.375 -8.066 1.00 95.50 170 ARG A N 1
ATOM 1352 C CA . ARG A 1 170 ? -7.007 0.828 -9.219 1.00 95.50 170 ARG A CA 1
ATOM 1353 C C . ARG A 1 170 ? -5.755 1.520 -8.735 1.00 95.50 170 ARG A C 1
ATOM 1355 O O . ARG A 1 170 ? -5.810 2.294 -7.786 1.00 95.50 170 ARG A O 1
ATOM 1362 N N . TYR A 1 171 ? -4.633 1.194 -9.350 1.00 94.75 171 TYR A N 1
ATOM 1363 C CA . TYR A 1 171 ? -3.327 1.682 -8.929 1.00 94.75 171 TYR A CA 1
ATOM 1364 C C . TYR A 1 171 ? -2.289 1.411 -10.009 1.00 94.75 171 TYR A C 1
ATOM 1366 O O . TYR A 1 171 ? -2.478 0.573 -10.896 1.00 94.75 171 TYR A O 1
ATOM 1374 N N . TRP A 1 172 ? -1.171 2.117 -9.908 1.00 94.38 172 TRP A N 1
ATOM 1375 C CA . TRP A 1 172 ? 0.027 1.850 -10.691 1.00 94.38 172 TRP A CA 1
ATOM 1376 C C . TRP A 1 172 ? 0.777 0.675 -10.076 1.00 94.38 172 TRP A C 1
ATOM 1378 O O . TRP A 1 172 ? 1.470 0.831 -9.073 1.00 94.38 172 TRP A O 1
ATOM 1388 N N . LYS A 1 173 ? 0.589 -0.514 -10.643 1.00 94.00 173 LYS A N 1
ATOM 1389 C CA . LYS A 1 173 ? 1.209 -1.760 -10.188 1.00 94.00 173 LYS A CA 1
ATOM 1390 C C . LYS A 1 173 ? 2.665 -1.819 -10.633 1.00 94.00 173 LYS A C 1
ATOM 1392 O O . LYS A 1 173 ? 2.931 -1.642 -11.821 1.00 94.00 173 LYS A O 1
ATOM 1397 N N . SER A 1 174 ? 3.566 -2.157 -9.711 1.00 93.69 174 SER A N 1
ATOM 1398 C CA . SER A 1 174 ? 4.944 -2.510 -10.064 1.00 93.69 174 SER A CA 1
ATOM 1399 C C . SER A 1 174 ? 4.994 -3.835 -10.835 1.00 93.69 174 SER A C 1
ATOM 1401 O O . SER A 1 174 ? 4.360 -4.834 -10.467 1.00 93.69 174 SER A O 1
ATOM 1403 N N . LEU A 1 175 ? 5.743 -3.829 -11.933 1.00 92.81 175 LEU A N 1
ATOM 1404 C CA . LEU A 1 175 ? 6.010 -4.986 -12.769 1.00 92.81 175 LEU A CA 1
ATOM 1405 C C . LEU A 1 175 ? 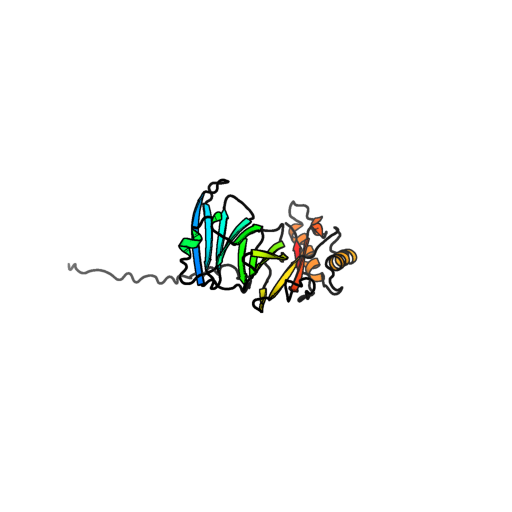7.251 -5.721 -12.270 1.00 92.81 175 LEU A C 1
ATOM 1407 O O . LEU A 1 175 ? 8.331 -5.155 -12.121 1.00 92.81 175 LEU A O 1
ATOM 1411 N N . LYS A 1 176 ? 7.116 -7.036 -12.109 1.00 90.81 176 LYS A N 1
ATOM 1412 C CA . LYS A 1 176 ? 8.229 -7.917 -11.768 1.00 90.81 176 LYS A CA 1
ATOM 1413 C C . LYS A 1 176 ? 9.270 -7.933 -12.890 1.00 90.81 176 LYS A C 1
ATOM 1415 O O . LYS A 1 176 ? 8.930 -8.209 -14.042 1.00 90.81 176 LYS A O 1
ATOM 1420 N N . VAL A 1 177 ? 10.532 -7.737 -12.524 1.00 89.88 177 VAL A N 1
ATOM 1421 C CA . VAL A 1 177 ? 11.706 -7.923 -13.385 1.00 89.88 177 VAL A CA 1
ATOM 1422 C C . VAL A 1 177 ? 12.495 -9.114 -12.842 1.00 89.88 177 VAL A C 1
ATOM 1424 O O . VAL A 1 177 ? 12.936 -9.090 -11.697 1.00 89.88 177 VAL A O 1
ATOM 1427 N N . GLU A 1 178 ? 12.633 -10.186 -13.626 1.00 85.69 178 GLU A N 1
ATOM 1428 C CA . GLU A 1 178 ? 13.301 -11.422 -13.173 1.00 85.69 178 GLU A CA 1
ATOM 1429 C C . GLU A 1 178 ? 14.776 -11.511 -13.569 1.00 85.69 178 GLU A C 1
ATOM 1431 O O . GLU A 1 178 ? 15.545 -12.176 -12.884 1.00 85.69 178 GLU A O 1
ATOM 1436 N N . ASN A 1 179 ? 15.171 -10.860 -14.664 1.00 85.25 179 ASN A N 1
ATOM 1437 C CA . ASN A 1 179 ? 16.532 -10.902 -15.186 1.00 85.25 179 ASN A CA 1
ATOM 1438 C C . ASN A 1 179 ? 16.969 -9.503 -15.572 1.00 85.25 179 ASN A C 1
ATOM 1440 O O . ASN A 1 179 ? 16.185 -8.776 -16.182 1.00 85.25 179 ASN A O 1
ATOM 1444 N N . ASP A 1 180 ? 18.221 -9.173 -15.263 1.00 91.62 180 ASP A N 1
ATOM 1445 C CA . ASP A 1 180 ? 18.765 -7.890 -15.658 1.00 91.62 180 ASP A CA 1
ATOM 1446 C C . ASP A 1 180 ? 19.157 -7.875 -17.138 1.00 91.62 180 ASP A C 1
ATOM 1448 O O . ASP A 1 180 ? 19.802 -8.803 -17.635 1.00 91.62 180 ASP A O 1
ATOM 1452 N N . CYS A 1 181 ? 18.742 -6.839 -17.856 1.00 92.50 181 CYS A N 1
ATOM 1453 C CA . CYS A 1 181 ? 19.056 -6.646 -19.264 1.00 92.50 181 CYS A CA 1
ATOM 1454 C C . CYS A 1 181 ? 18.885 -5.182 -19.679 1.00 92.50 181 CYS A C 1
ATOM 1456 O O . CYS A 1 181 ? 18.325 -4.371 -18.942 1.00 92.50 181 CYS A O 1
ATOM 1458 N N . LEU A 1 182 ? 19.383 -4.843 -20.869 1.00 93.75 182 LEU A N 1
ATOM 1459 C CA . LEU A 1 182 ? 19.332 -3.483 -21.399 1.00 93.75 182 LEU A CA 1
ATOM 1460 C C . LEU A 1 182 ? 17.886 -3.053 -21.671 1.00 93.75 182 LEU A C 1
ATOM 1462 O O . LEU A 1 182 ? 17.172 -3.711 -22.425 1.00 93.75 182 LEU A O 1
ATOM 1466 N N . VAL A 1 183 ? 17.476 -1.895 -21.150 1.00 92.06 183 VAL A N 1
ATOM 1467 C CA . VAL A 1 183 ? 16.095 -1.386 -21.292 1.00 92.06 183 VAL A CA 1
ATOM 1468 C C . VAL A 1 183 ? 15.702 -1.072 -22.738 1.00 92.06 183 VAL A C 1
ATOM 1470 O O . VAL A 1 183 ? 14.519 -1.017 -23.059 1.00 92.06 183 VAL A O 1
ATOM 1473 N N . LYS A 1 184 ? 16.685 -0.874 -23.625 1.00 89.81 184 LYS A N 1
ATOM 1474 C CA . LYS A 1 184 ? 16.457 -0.634 -25.060 1.00 89.81 184 LYS A CA 1
ATOM 1475 C C . LYS A 1 184 ? 16.266 -1.922 -25.865 1.00 89.81 184 LYS A C 1
ATOM 1477 O O . LYS A 1 184 ? 15.873 -1.856 -27.027 1.00 89.81 184 LYS A O 1
ATOM 1482 N N . ASP A 1 185 ? 16.559 -3.081 -25.281 1.00 91.69 185 ASP A N 1
ATOM 1483 C CA . ASP A 1 185 ? 16.394 -4.366 -25.948 1.00 91.69 185 ASP A CA 1
ATOM 1484 C C . ASP A 1 185 ? 14.924 -4.804 -25.893 1.00 91.69 185 ASP A C 1
ATOM 1486 O O . ASP A 1 185 ? 14.364 -5.082 -24.834 1.00 91.69 185 ASP A O 1
ATOM 1490 N N . THR A 1 186 ? 14.286 -4.909 -27.056 1.00 88.00 186 THR A N 1
ATOM 1491 C CA . THR A 1 186 ? 12.895 -5.376 -27.163 1.00 88.00 186 THR A CA 1
ATOM 1492 C C . THR A 1 186 ? 12.669 -6.751 -26.529 1.00 88.00 186 THR A C 1
ATOM 1494 O O . THR A 1 186 ? 11.652 -6.952 -25.866 1.00 88.00 186 THR A O 1
ATOM 1497 N N . THR A 1 187 ? 13.642 -7.663 -26.632 1.00 90.00 187 THR A N 1
ATOM 1498 C CA . THR A 1 187 ? 13.546 -9.000 -26.032 1.00 90.00 187 THR A CA 1
ATOM 1499 C C . THR A 1 187 ? 13.640 -8.950 -24.506 1.00 90.00 187 THR A C 1
ATOM 1501 O O . THR A 1 187 ? 13.069 -9.798 -23.818 1.00 90.00 187 THR A O 1
ATOM 1504 N N . CYS A 1 188 ? 14.315 -7.933 -23.958 1.00 90.31 188 CYS A N 1
ATOM 1505 C CA . CYS A 1 188 ? 14.349 -7.654 -22.525 1.00 90.31 188 CYS A CA 1
ATOM 1506 C C . CYS A 1 188 ? 12.969 -7.210 -22.024 1.00 90.31 188 CYS A C 1
ATOM 1508 O O . CYS A 1 188 ? 12.432 -7.775 -21.070 1.00 90.31 188 CYS A O 1
ATOM 1510 N N . LEU A 1 189 ? 12.344 -6.259 -22.721 1.00 89.88 189 LEU A N 1
ATOM 1511 C CA . LEU A 1 189 ? 11.013 -5.752 -22.373 1.00 89.88 189 LEU A CA 1
ATOM 1512 C C . LEU A 1 189 ? 9.927 -6.832 -22.514 1.00 89.88 189 LEU A C 1
ATOM 1514 O O . LEU A 1 189 ? 9.002 -6.893 -21.700 1.00 89.88 189 LEU A O 1
ATOM 1518 N N . ASP A 1 190 ? 10.066 -7.739 -23.484 1.00 88.94 190 ASP A N 1
ATOM 1519 C CA . ASP A 1 190 ? 9.193 -8.910 -23.620 1.00 88.94 190 ASP A CA 1
ATOM 1520 C C . ASP A 1 190 ? 9.248 -9.838 -22.403 1.00 88.94 190 ASP A C 1
ATOM 1522 O O . ASP A 1 190 ? 8.209 -10.332 -21.956 1.00 88.94 190 ASP A O 1
ATOM 1526 N N . LYS A 1 191 ? 10.426 -10.036 -21.798 1.00 89.75 191 LYS A N 1
ATOM 1527 C CA . LYS A 1 191 ? 10.548 -10.842 -20.572 1.00 89.75 191 LYS A CA 1
ATOM 1528 C C . LYS A 1 191 ? 9.765 -10.233 -19.409 1.00 89.75 191 LYS A C 1
ATOM 1530 O O . LYS A 1 191 ? 9.148 -10.984 -18.654 1.00 89.75 191 LYS A O 1
ATOM 1535 N N . ILE A 1 192 ? 9.720 -8.901 -19.292 1.00 90.56 192 ILE A N 1
ATOM 1536 C CA . ILE A 1 192 ? 8.893 -8.214 -18.283 1.00 90.56 192 ILE A CA 1
ATOM 1537 C C . ILE A 1 192 ? 7.409 -8.524 -18.522 1.00 90.56 192 ILE A C 1
ATOM 1539 O O . ILE A 1 192 ? 6.692 -8.876 -17.582 1.00 90.56 192 ILE A O 1
ATOM 1543 N N . ARG A 1 193 ? 6.936 -8.467 -19.774 1.00 88.69 193 ARG A N 1
ATOM 1544 C CA . ARG A 1 193 ? 5.538 -8.799 -20.119 1.00 88.69 193 ARG A CA 1
ATOM 1545 C C . ARG A 1 193 ? 5.186 -10.235 -19.717 1.00 88.69 193 ARG A C 1
ATOM 1547 O O . ARG A 1 193 ? 4.179 -10.460 -19.040 1.00 88.69 193 ARG A O 1
ATOM 1554 N N . VAL A 1 194 ? 6.047 -11.191 -20.075 1.00 88.88 194 VAL A N 1
ATOM 1555 C CA . VAL A 1 194 ? 5.864 -12.622 -19.778 1.00 88.88 194 VAL A CA 1
ATOM 1556 C C . VAL A 1 194 ? 5.855 -12.885 -18.271 1.00 88.88 194 VAL A C 1
ATOM 1558 O O . VAL A 1 194 ? 4.940 -13.551 -17.779 1.00 88.88 194 VAL A O 1
ATOM 1561 N N . ALA A 1 195 ? 6.806 -12.319 -17.521 1.00 89.81 195 ALA A N 1
ATOM 1562 C CA . ALA A 1 195 ? 6.904 -12.496 -16.069 1.00 89.81 195 ALA A CA 1
ATOM 1563 C C . ALA A 1 195 ? 5.647 -12.006 -15.327 1.00 89.81 195 ALA A C 1
ATOM 1565 O O . ALA A 1 195 ? 5.243 -12.585 -14.316 1.00 89.81 195 ALA A O 1
ATOM 1566 N N . ASN A 1 196 ? 4.991 -10.970 -15.856 1.00 89.75 196 ASN A N 1
ATOM 1567 C CA . ASN A 1 196 ? 3.786 -10.386 -15.270 1.00 89.75 196 ASN A CA 1
ATOM 1568 C C . ASN A 1 196 ? 2.477 -10.958 -15.843 1.00 89.75 196 ASN A C 1
ATOM 1570 O O . ASN A 1 196 ? 1.397 -10.597 -15.371 1.00 89.75 196 ASN A O 1
ATOM 1574 N N . LYS A 1 197 ? 2.554 -11.891 -16.807 1.00 87.12 197 LYS A N 1
ATOM 1575 C CA . LYS A 1 197 ? 1.399 -12.497 -17.498 1.00 87.12 197 LYS A CA 1
ATOM 1576 C C . LYS A 1 197 ? 0.484 -11.448 -18.138 1.00 87.12 197 LYS A C 1
ATOM 1578 O O . LYS A 1 197 ? -0.739 -11.548 -18.057 1.00 87.12 197 LYS A O 1
ATOM 1583 N N . ILE A 1 198 ? 1.096 -10.432 -18.739 1.00 81.69 198 ILE A N 1
ATOM 1584 C CA . ILE A 1 198 ? 0.418 -9.311 -19.389 1.00 81.69 198 ILE A CA 1
ATOM 1585 C C . ILE A 1 198 ? 0.380 -9.537 -20.909 1.00 81.69 198 ILE A C 1
ATOM 1587 O O . ILE A 1 198 ? 1.302 -10.112 -21.484 1.00 81.69 198 ILE A O 1
ATOM 1591 N N . SER A 1 199 ? -0.696 -9.073 -21.552 1.00 69.62 199 SER A N 1
ATOM 1592 C CA . SER A 1 199 ? -0.835 -8.969 -23.011 1.00 69.62 199 SER A CA 1
ATOM 1593 C C . SER A 1 199 ? 0.359 -8.259 -23.678 1.00 69.62 199 SER A C 1
ATOM 1595 O O . SER A 1 199 ? 1.028 -7.413 -23.085 1.00 69.62 199 SER A O 1
ATOM 1597 N N . THR A 1 200 ? 0.631 -8.586 -24.941 1.00 67.00 200 THR A N 1
ATOM 1598 C CA . THR A 1 200 ? 1.816 -8.136 -25.694 1.00 67.00 200 THR A CA 1
ATOM 1599 C C . THR A 1 200 ? 1.791 -6.661 -26.114 1.00 67.00 200 THR A C 1
ATOM 1601 O O . THR A 1 200 ? 2.736 -6.189 -26.738 1.00 67.00 200 THR A O 1
ATOM 1604 N N . ASP A 1 201 ? 0.739 -5.910 -25.796 1.00 82.50 201 ASP A N 1
ATOM 1605 C CA . ASP A 1 201 ? 0.470 -4.566 -26.320 1.00 82.50 201 ASP A CA 1
ATOM 1606 C C . ASP A 1 201 ? 0.873 -3.406 -25.389 1.00 82.50 201 ASP A C 1
ATOM 1608 O O . ASP A 1 201 ? 0.483 -2.262 -25.626 1.00 82.50 201 ASP A O 1
ATOM 1612 N N . LEU A 1 202 ? 1.680 -3.669 -24.353 1.00 88.00 202 LEU A N 1
ATOM 1613 C CA . LEU A 1 202 ? 2.279 -2.611 -23.529 1.00 88.00 202 LEU A CA 1
ATOM 1614 C C . LEU A 1 202 ? 3.286 -1.764 -24.321 1.00 88.00 202 LEU A C 1
ATOM 1616 O O . LEU A 1 202 ? 4.156 -2.300 -25.009 1.00 88.00 202 LEU A O 1
ATOM 1620 N N . ASN A 1 203 ? 3.234 -0.447 -24.146 1.00 91.19 203 ASN A N 1
ATOM 1621 C CA . ASN A 1 203 ? 4.118 0.526 -24.778 1.00 91.19 203 ASN A CA 1
ATOM 1622 C C . ASN A 1 203 ? 5.157 1.062 -23.780 1.00 91.19 203 ASN A C 1
ATOM 1624 O O . ASN A 1 203 ? 4.811 1.758 -22.829 1.00 91.19 203 ASN A O 1
ATOM 1628 N N . PHE A 1 204 ? 6.437 0.792 -24.041 1.00 92.88 204 PHE A N 1
ATOM 1629 C CA . PHE A 1 204 ? 7.560 1.230 -23.203 1.00 92.88 204 PHE A CA 1
ATOM 1630 C C . PHE A 1 204 ? 8.245 2.508 -23.708 1.00 9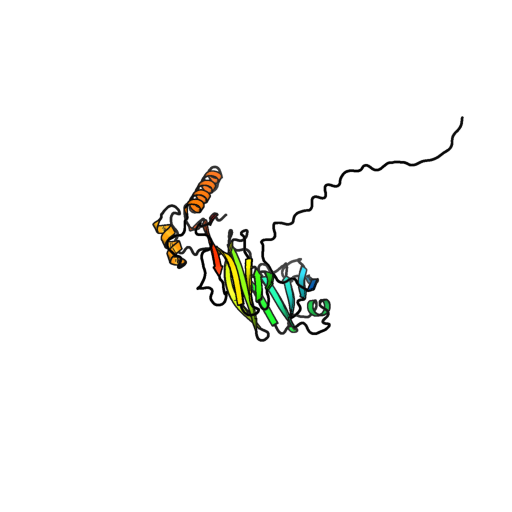2.88 204 PHE A C 1
ATOM 1632 O O . PHE A 1 204 ? 9.176 2.990 -23.072 1.00 92.88 204 PHE A O 1
ATOM 1639 N N . ASN A 1 205 ? 7.814 3.091 -24.830 1.00 92.81 205 ASN A N 1
ATOM 1640 C CA . ASN A 1 205 ? 8.551 4.184 -25.474 1.00 92.81 205 ASN A CA 1
ATOM 1641 C C . ASN A 1 205 ? 8.735 5.406 -24.561 1.00 92.81 205 ASN A C 1
ATOM 1643 O O . ASN A 1 205 ? 9.810 6.002 -24.542 1.00 92.81 205 ASN A O 1
ATOM 1647 N N . ASN A 1 206 ? 7.706 5.779 -23.795 1.00 91.62 206 ASN A N 1
ATOM 1648 C CA . ASN A 1 206 ? 7.793 6.908 -22.864 1.00 91.62 206 ASN A CA 1
ATOM 1649 C C . ASN A 1 206 ? 8.693 6.586 -21.666 1.00 91.62 206 ASN A C 1
ATOM 1651 O O . ASN A 1 206 ? 9.497 7.425 -21.271 1.00 91.62 206 ASN A O 1
ATOM 1655 N N . CYS A 1 207 ? 8.611 5.358 -21.152 1.00 92.25 207 CYS A N 1
ATOM 1656 C CA . CYS A 1 207 ? 9.519 4.845 -20.133 1.00 92.25 207 CYS A CA 1
ATOM 1657 C C . CYS A 1 207 ? 10.988 4.945 -20.582 1.00 92.25 207 CYS A C 1
ATOM 1659 O O . CYS A 1 207 ? 11.795 5.560 -19.892 1.00 92.25 207 CYS A O 1
ATOM 1661 N N . ILE A 1 208 ? 11.327 4.429 -21.770 1.00 93.75 208 ILE A N 1
ATOM 1662 C CA . ILE A 1 208 ? 12.702 4.464 -22.298 1.00 93.75 208 ILE A CA 1
ATOM 1663 C C . ILE A 1 208 ? 13.192 5.910 -22.443 1.00 93.75 208 ILE A C 1
ATOM 1665 O O . ILE A 1 208 ? 14.303 6.222 -22.022 1.00 93.75 208 ILE A O 1
ATOM 1669 N N . LYS A 1 209 ? 12.353 6.811 -22.973 1.00 93.12 209 LYS A N 1
ATOM 1670 C CA . LYS A 1 209 ? 12.686 8.241 -23.083 1.00 93.12 209 LYS A CA 1
ATOM 1671 C C . LYS A 1 209 ? 12.972 8.884 -21.723 1.00 93.12 209 LYS 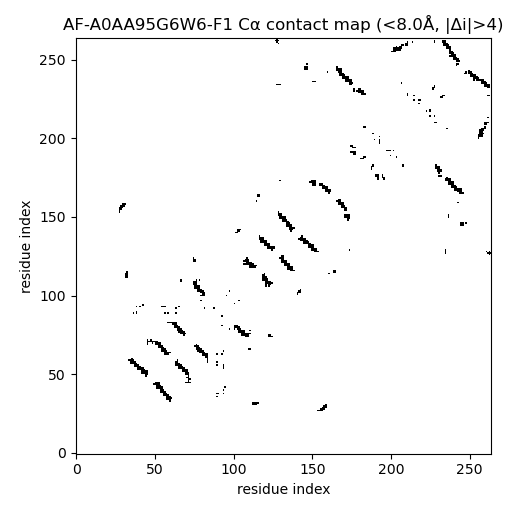A C 1
ATOM 1673 O O . LYS A 1 209 ? 13.915 9.663 -21.627 1.00 93.12 209 LYS A O 1
ATOM 1678 N N . SER A 1 210 ? 12.186 8.563 -20.692 1.00 91.56 210 SER A N 1
ATOM 1679 C CA . SER A 1 210 ? 12.398 9.066 -19.325 1.00 91.56 210 SER A CA 1
ATOM 1680 C C . SER A 1 210 ? 13.767 8.640 -18.779 1.00 91.56 210 SER A C 1
ATOM 1682 O O . SER A 1 210 ? 14.538 9.466 -18.290 1.00 91.56 210 SER A O 1
ATOM 1684 N N . ILE A 1 211 ? 14.124 7.365 -18.969 1.00 92.06 211 ILE A N 1
ATOM 1685 C CA . ILE A 1 211 ? 15.420 6.811 -18.552 1.00 92.06 211 ILE A CA 1
ATOM 1686 C C . ILE A 1 211 ? 16.576 7.506 -19.287 1.00 92.06 211 ILE A C 1
ATOM 1688 O O . ILE A 1 211 ? 17.552 7.925 -18.665 1.00 92.06 211 ILE A O 1
ATOM 1692 N N . GLU A 1 212 ? 16.470 7.684 -20.606 1.00 91.56 212 GLU A N 1
ATOM 1693 C CA . GLU A 1 212 ? 17.493 8.375 -21.404 1.00 91.56 212 GLU A CA 1
ATOM 1694 C C . GLU A 1 212 ? 17.690 9.833 -20.966 1.00 91.56 212 GLU A C 1
ATOM 1696 O O . GLU A 1 212 ? 18.829 10.301 -20.863 1.00 91.56 212 GLU A O 1
ATOM 1701 N N . GLN A 1 213 ? 16.597 10.543 -20.673 1.00 90.94 213 GLN A N 1
ATOM 1702 C CA . GLN A 1 213 ? 16.648 11.904 -20.138 1.00 90.94 213 GLN A CA 1
ATOM 1703 C C . GLN A 1 213 ? 17.360 11.935 -18.785 1.00 90.94 213 GLN A C 1
ATOM 1705 O O . GLN A 1 213 ? 18.269 12.745 -18.601 1.00 90.94 213 GLN A O 1
ATOM 1710 N N . ARG A 1 214 ? 17.022 11.015 -17.873 1.00 89.38 214 ARG A N 1
ATOM 1711 C CA . ARG A 1 214 ? 17.660 10.909 -16.555 1.00 89.38 214 ARG A CA 1
ATOM 1712 C C . ARG A 1 214 ? 19.162 10.647 -16.660 1.00 89.38 214 ARG A C 1
ATOM 1714 O O . ARG A 1 214 ? 19.939 11.344 -16.008 1.00 89.38 214 ARG A O 1
ATOM 1721 N N . ILE A 1 215 ? 19.577 9.709 -17.514 1.00 90.62 215 ILE A N 1
ATOM 1722 C CA . ILE A 1 215 ? 20.997 9.426 -17.787 1.00 90.62 215 ILE A CA 1
ATOM 1723 C C . ILE A 1 215 ? 21.700 10.679 -18.317 1.00 90.62 215 ILE A C 1
ATOM 1725 O O . ILE A 1 215 ? 22.795 11.011 -17.865 1.00 90.62 215 ILE A O 1
ATOM 1729 N N . SER A 1 216 ? 21.074 11.405 -19.248 1.00 90.12 216 SER A N 1
ATOM 1730 C CA . SER A 1 216 ? 21.643 12.642 -19.789 1.00 90.12 216 SER A CA 1
ATOM 1731 C C . SER A 1 216 ? 21.805 13.724 -18.721 1.00 90.12 216 SER A C 1
ATOM 1733 O O . SER A 1 216 ? 22.815 14.426 -18.735 1.00 90.12 216 SER A O 1
ATOM 1735 N N . THR A 1 217 ? 20.840 13.870 -17.808 1.00 89.50 217 THR A N 1
ATOM 1736 C CA . THR A 1 217 ? 20.912 14.834 -16.698 1.00 89.50 217 THR A CA 1
ATOM 1737 C C . THR A 1 217 ? 22.051 14.506 -15.741 1.00 89.50 217 THR A C 1
ATOM 1739 O O . THR A 1 217 ? 22.745 15.411 -15.291 1.00 89.50 217 THR A O 1
ATOM 1742 N N . LEU A 1 218 ? 22.275 13.224 -15.457 1.00 88.62 218 LEU A N 1
ATOM 1743 C CA . LEU A 1 218 ? 23.289 12.787 -14.499 1.00 88.62 218 LEU A CA 1
ATOM 1744 C C . LEU A 1 218 ? 24.687 12.598 -15.105 1.00 88.62 218 LEU A C 1
ATOM 1746 O O . LEU A 1 218 ? 25.633 12.320 -14.380 1.00 88.62 218 LEU A O 1
ATOM 1750 N N . LYS A 1 219 ? 24.856 12.763 -16.422 1.00 83.62 219 LYS A N 1
ATOM 1751 C CA . LYS A 1 219 ? 26.123 12.497 -17.127 1.00 83.62 219 LYS A CA 1
ATOM 1752 C C . LYS A 1 219 ? 27.324 13.303 -16.602 1.00 83.62 219 LYS A C 1
ATOM 1754 O O . LYS A 1 219 ? 28.461 12.889 -16.805 1.00 83.62 219 LYS A O 1
ATOM 1759 N N . ASN A 1 220 ? 27.072 14.448 -15.968 1.00 83.75 220 ASN A N 1
ATOM 1760 C CA . ASN A 1 220 ? 28.107 15.327 -15.414 1.00 83.75 220 ASN A CA 1
ATOM 1761 C C . ASN A 1 220 ? 28.319 15.141 -13.901 1.00 83.75 220 ASN A C 1
ATOM 1763 O O . ASN A 1 220 ? 29.161 15.824 -13.322 1.00 83.75 220 ASN A O 1
ATOM 1767 N N . GLU A 1 221 ? 27.553 14.258 -13.264 1.00 84.50 221 GLU A N 1
ATOM 1768 C CA . GLU A 1 221 ? 27.696 13.945 -11.845 1.00 84.50 221 GLU A CA 1
ATOM 1769 C C . GLU A 1 221 ? 28.866 12.967 -11.625 1.00 84.50 221 GLU A C 1
ATOM 1771 O O . GLU A 1 221 ? 29.195 12.182 -12.516 1.00 84.50 221 GLU A O 1
ATOM 1776 N N . PRO A 1 222 ? 29.501 12.957 -10.440 1.00 83.50 222 PRO A N 1
ATOM 1777 C CA . PRO A 1 222 ? 30.650 12.092 -10.150 1.00 83.50 222 PRO A CA 1
ATOM 1778 C C . PRO A 1 222 ? 30.288 10.604 -9.957 1.00 83.50 222 PRO A C 1
ATOM 1780 O O . PRO A 1 222 ? 31.136 9.819 -9.532 1.00 83.50 222 PRO A O 1
ATOM 1783 N N . TYR A 1 223 ? 29.042 10.209 -10.228 1.00 80.38 223 TYR A N 1
ATOM 1784 C CA . TYR A 1 223 ? 28.510 8.871 -9.967 1.00 80.38 223 TYR A CA 1
ATOM 1785 C C . TYR A 1 223 ? 28.393 8.051 -11.257 1.00 80.38 223 TYR A C 1
ATOM 1787 O O . TYR A 1 223 ? 28.032 8.576 -12.310 1.00 80.38 223 TYR A O 1
ATOM 1795 N N . ASP A 1 224 ? 28.659 6.743 -11.175 1.00 83.44 224 ASP A N 1
ATOM 1796 C CA . ASP A 1 224 ? 28.416 5.830 -12.293 1.00 83.44 224 ASP A CA 1
ATOM 1797 C C . ASP A 1 224 ? 26.910 5.632 -12.495 1.00 83.44 224 ASP A C 1
ATOM 1799 O O . ASP A 1 224 ? 26.221 5.091 -11.634 1.00 83.44 224 ASP A O 1
ATOM 1803 N N . VAL A 1 225 ? 26.407 6.062 -13.652 1.00 87.62 225 VAL A N 1
ATOM 1804 C CA . VAL A 1 225 ? 24.997 5.933 -14.051 1.00 87.62 225 VAL A CA 1
ATOM 1805 C C . VAL A 1 225 ? 24.767 4.849 -15.098 1.00 87.62 225 VAL A C 1
ATOM 1807 O O . VAL A 1 225 ? 23.667 4.728 -15.640 1.00 87.62 225 VAL A O 1
ATOM 1810 N N . SER A 1 226 ? 25.785 4.043 -15.410 1.00 86.75 226 SER A N 1
ATOM 1811 C CA . SER A 1 226 ? 25.687 2.975 -16.408 1.00 86.75 226 SER A CA 1
ATOM 1812 C C . SER A 1 226 ? 24.596 1.956 -16.064 1.00 86.75 226 SER A C 1
ATOM 1814 O O . SER A 1 226 ? 23.908 1.486 -16.974 1.00 86.75 226 SER A O 1
ATOM 1816 N N . TYR A 1 227 ? 24.370 1.705 -14.768 1.00 89.06 227 TYR A N 1
ATOM 1817 C CA . TYR A 1 227 ? 23.342 0.798 -14.250 1.00 89.06 227 TYR A CA 1
ATOM 1818 C C . TYR A 1 227 ? 21.912 1.199 -14.653 1.00 89.06 227 TYR A C 1
ATOM 1820 O O . TYR A 1 227 ? 21.053 0.329 -14.794 1.00 89.06 227 TYR A O 1
ATOM 1828 N N . LEU A 1 228 ? 21.657 2.487 -14.926 1.00 91.44 228 LEU A N 1
ATOM 1829 C CA . LEU A 1 228 ? 20.359 2.977 -15.405 1.00 91.44 228 LEU A CA 1
ATOM 1830 C C . LEU A 1 228 ? 20.023 2.502 -16.824 1.00 91.44 228 LEU A C 1
ATOM 1832 O O . LEU A 1 228 ? 18.857 2.527 -17.211 1.00 91.44 228 LEU A O 1
ATOM 1836 N N . ASN A 1 229 ? 21.004 2.037 -17.606 1.00 91.81 229 ASN A N 1
ATOM 1837 C CA . ASN A 1 229 ? 20.729 1.413 -18.907 1.00 91.81 229 ASN A CA 1
ATOM 1838 C C . ASN A 1 229 ? 20.115 0.016 -18.773 1.00 91.81 229 ASN A C 1
ATOM 1840 O O . ASN A 1 229 ? 19.631 -0.530 -19.767 1.00 91.81 229 ASN A O 1
ATOM 1844 N N . ASN A 1 230 ? 20.143 -0.563 -17.573 1.00 94.12 230 ASN A N 1
ATOM 1845 C CA . ASN A 1 230 ? 19.648 -1.899 -17.303 1.00 94.12 230 ASN A CA 1
ATOM 1846 C C . ASN A 1 230 ? 18.342 -1.856 -16.504 1.00 94.12 230 ASN A C 1
ATOM 1848 O O . ASN A 1 230 ? 18.024 -0.889 -15.809 1.00 94.12 230 ASN A O 1
ATOM 1852 N N . THR A 1 231 ? 17.562 -2.926 -16.585 1.00 93.00 231 THR A N 1
ATOM 1853 C CA . THR A 1 231 ? 16.310 -3.066 -15.833 1.00 93.00 231 THR A CA 1
ATOM 1854 C C . THR A 1 231 ? 16.504 -3.053 -14.314 1.00 93.00 231 THR A C 1
ATOM 1856 O O . THR A 1 231 ? 15.591 -2.665 -13.597 1.00 93.00 231 THR A O 1
ATOM 1859 N N . SER A 1 232 ? 17.678 -3.426 -13.801 1.00 89.25 232 SER A N 1
ATOM 1860 C CA . SER A 1 232 ? 18.015 -3.402 -12.374 1.00 89.25 232 SER A CA 1
ATOM 1861 C C . SER A 1 232 ? 18.017 -1.989 -11.799 1.00 89.25 232 SER A C 1
ATOM 1863 O O . SER A 1 232 ? 17.579 -1.809 -10.658 1.00 89.25 232 SER A O 1
ATOM 1865 N N . GLY A 1 233 ? 18.425 -1.002 -12.602 1.00 90.69 233 GLY A N 1
ATOM 1866 C CA . GLY A 1 233 ? 18.425 0.419 -12.262 1.00 90.69 233 GLY A CA 1
ATOM 1867 C C . GLY A 1 233 ? 17.070 1.108 -12.374 1.00 90.69 233 GLY A C 1
ATOM 1868 O O . GLY A 1 233 ? 16.979 2.299 -12.093 1.00 90.69 233 GLY A O 1
ATOM 1869 N N . ASN A 1 234 ? 16.016 0.398 -12.780 1.00 92.75 234 ASN A N 1
ATOM 1870 C CA . ASN A 1 234 ? 14.712 0.996 -13.045 1.00 92.75 234 ASN A CA 1
ATOM 1871 C C . ASN A 1 234 ? 13.574 0.181 -12.413 1.00 92.75 234 ASN A C 1
ATOM 1873 O O . ASN A 1 234 ? 13.693 -1.018 -12.154 1.00 92.75 234 ASN A O 1
ATOM 1877 N N . GLN A 1 235 ? 12.462 0.850 -12.145 1.00 93.12 235 GLN A N 1
ATOM 1878 C CA . GLN A 1 235 ? 11.183 0.271 -11.743 1.00 93.12 235 GLN A CA 1
ATOM 1879 C C . GLN A 1 235 ? 10.169 0.563 -12.840 1.00 93.12 235 GLN A C 1
ATOM 1881 O O . GLN A 1 235 ? 10.213 1.624 -13.459 1.00 93.12 235 GLN A O 1
ATOM 1886 N N . PHE A 1 236 ? 9.280 -0.391 -13.103 1.00 94.00 236 PHE A N 1
ATOM 1887 C CA . PHE A 1 236 ? 8.332 -0.338 -14.213 1.00 94.00 236 PHE A CA 1
ATOM 1888 C C . PHE A 1 236 ? 6.922 -0.461 -13.657 1.00 94.00 236 PHE A C 1
ATOM 1890 O O . PHE A 1 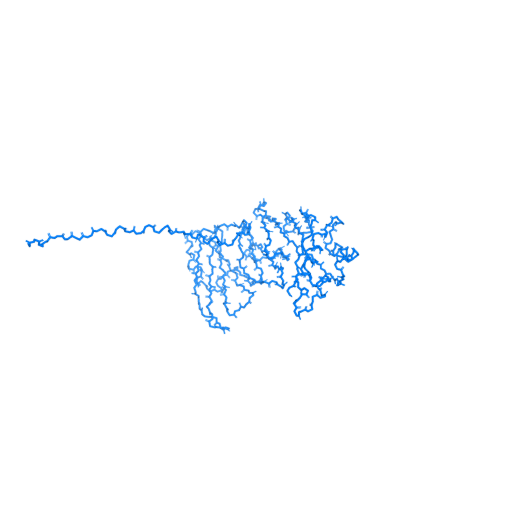236 ? 6.644 -1.374 -12.883 1.00 94.00 236 PHE A O 1
ATOM 1897 N N . PHE A 1 237 ? 6.021 0.416 -14.084 1.00 94.50 237 PHE A N 1
ATOM 1898 C CA . PHE A 1 237 ? 4.666 0.493 -13.561 1.00 94.50 237 PHE A CA 1
ATOM 1899 C C . PHE A 1 237 ? 3.628 0.488 -14.676 1.00 94.50 237 PHE A C 1
ATOM 1901 O O . PHE A 1 237 ? 3.817 1.083 -15.739 1.00 94.50 237 PHE A O 1
ATOM 1908 N N . VAL A 1 238 ? 2.495 -0.153 -14.404 1.00 94.50 238 VAL A N 1
ATOM 1909 C CA . VAL A 1 238 ? 1.322 -0.156 -15.282 1.00 94.50 238 VAL A CA 1
ATOM 1910 C C . VAL A 1 238 ? 0.073 0.185 -14.479 1.00 94.50 238 VAL A C 1
ATOM 1912 O O . VAL A 1 238 ? -0.123 -0.330 -13.376 1.00 94.50 238 VAL A O 1
ATOM 1915 N N . TYR A 1 239 ? -0.786 1.049 -15.020 1.00 94.69 239 TYR A N 1
ATOM 1916 C CA . TYR A 1 239 ? -2.046 1.383 -14.366 1.00 94.69 239 TYR A CA 1
ATOM 1917 C C . TYR A 1 239 ? -3.072 0.274 -14.594 1.00 94.69 239 TYR A C 1
ATOM 1919 O O . TYR A 1 239 ? -3.418 -0.046 -15.737 1.00 94.69 239 TYR A O 1
ATOM 1927 N N . ILE A 1 240 ? -3.556 -0.327 -13.508 1.00 94.94 240 ILE A N 1
ATOM 1928 C CA . ILE A 1 240 ? -4.474 -1.467 -13.564 1.00 94.94 240 ILE A CA 1
ATOM 1929 C C . ILE A 1 240 ? -5.729 -1.251 -12.731 1.00 94.94 240 ILE A C 1
ATOM 1931 O O . ILE A 1 240 ? -5.763 -0.430 -11.822 1.00 94.94 240 ILE A O 1
ATOM 1935 N N . GLU A 1 241 ? -6.743 -2.059 -13.022 1.00 94.88 241 GLU A N 1
ATOM 1936 C CA . GLU A 1 241 ? -7.934 -2.266 -12.207 1.00 94.88 241 GLU A CA 1
ATOM 1937 C C . GLU A 1 241 ? -7.996 -3.723 -11.760 1.00 94.88 241 GLU A C 1
ATOM 1939 O O . GLU A 1 241 ? -8.013 -4.635 -12.587 1.00 94.88 241 GLU A O 1
ATOM 1944 N N . ILE A 1 242 ? -8.127 -3.940 -10.458 1.00 95.00 242 ILE A N 1
ATOM 1945 C CA . ILE A 1 242 ? -8.562 -5.205 -9.878 1.00 95.00 242 ILE A CA 1
ATOM 1946 C C . ILE A 1 242 ? -10.003 -4.997 -9.406 1.00 95.00 242 ILE A C 1
ATOM 1948 O O . ILE A 1 242 ? -10.213 -4.330 -8.395 1.00 95.00 242 ILE A O 1
ATOM 1952 N N . PRO A 1 243 ? -11.017 -5.537 -10.103 1.00 93.19 243 PRO A N 1
ATOM 1953 C CA . PRO A 1 243 ? -12.418 -5.291 -9.759 1.00 93.19 243 PRO A CA 1
ATOM 1954 C C . PRO A 1 243 ? -12.848 -5.984 -8.456 1.00 93.19 243 PRO A C 1
ATOM 1956 O O . PRO A 1 243 ? -13.785 -5.535 -7.797 1.00 93.19 243 PRO A O 1
ATOM 1959 N N . ASP A 1 244 ? -12.174 -7.078 -8.089 1.00 94.69 244 ASP A N 1
ATOM 1960 C CA . ASP A 1 244 ? -12.395 -7.819 -6.849 1.00 94.69 244 ASP A CA 1
ATOM 1961 C C . ASP A 1 244 ? -11.054 -8.337 -6.319 1.00 94.69 244 ASP A C 1
ATOM 1963 O O . ASP A 1 244 ? -10.424 -9.203 -6.933 1.00 94.69 244 ASP A O 1
ATOM 1967 N N . ILE A 1 245 ? -10.613 -7.813 -5.176 1.00 94.44 245 ILE A N 1
ATOM 1968 C CA . ILE A 1 245 ? -9.326 -8.165 -4.567 1.00 94.44 245 ILE A CA 1
ATOM 1969 C C . ILE A 1 245 ? -9.209 -9.649 -4.194 1.00 94.44 245 ILE A C 1
ATOM 1971 O O . ILE A 1 245 ? -8.098 -10.175 -4.167 1.00 94.44 245 ILE A O 1
ATOM 1975 N N . TYR A 1 246 ? -10.325 -10.357 -3.981 1.00 93.44 246 TYR A N 1
ATOM 1976 C CA . TYR A 1 246 ? -10.309 -11.810 -3.760 1.00 93.44 246 TYR A CA 1
ATOM 1977 C C . TYR A 1 246 ? -9.997 -12.604 -5.034 1.00 93.44 246 TYR A C 1
ATOM 1979 O O . TYR A 1 246 ? -9.636 -13.777 -4.966 1.00 93.44 246 TYR A O 1
ATOM 1987 N N . SER A 1 247 ? -10.140 -11.974 -6.200 1.00 91.81 247 SER A N 1
ATOM 1988 C CA . SER A 1 247 ? -9.876 -12.547 -7.521 1.00 91.81 247 SER A CA 1
ATOM 1989 C C . SER A 1 247 ? -8.829 -11.718 -8.267 1.00 91.81 247 SER A C 1
ATOM 1991 O O . SER A 1 247 ? -8.997 -11.414 -9.446 1.00 91.81 247 SER A O 1
ATOM 1993 N N . SER A 1 248 ? -7.729 -11.367 -7.593 1.00 89.38 248 SER A N 1
ATOM 1994 C CA . SER A 1 248 ? -6.688 -10.452 -8.097 1.00 89.38 248 SER A CA 1
ATOM 1995 C C . SER A 1 248 ? -6.056 -10.836 -9.440 1.00 89.38 248 SER A C 1
ATOM 1997 O O . SER A 1 248 ? -5.516 -9.980 -10.132 1.00 89.38 248 SER A O 1
ATOM 1999 N N . LYS A 1 249 ? -6.155 -12.107 -9.849 1.00 87.25 249 LYS A N 1
ATOM 2000 C CA . LYS A 1 249 ? -5.721 -12.575 -11.176 1.00 87.25 249 LYS A CA 1
ATOM 2001 C C . LYS A 1 249 ? -6.557 -11.996 -12.325 1.00 87.25 249 LYS A C 1
ATOM 2003 O O . LYS A 1 249 ? -6.064 -11.937 -13.443 1.00 87.25 249 LYS A O 1
ATOM 2008 N N . ASN A 1 250 ? -7.788 -11.561 -12.058 1.00 87.62 250 ASN A N 1
ATOM 2009 C CA . ASN A 1 250 ? -8.709 -10.998 -13.047 1.00 87.62 250 ASN A CA 1
ATOM 2010 C C . ASN A 1 250 ? -8.556 -9.473 -13.138 1.00 87.62 250 ASN A C 1
ATOM 2012 O O . ASN A 1 250 ? -9.540 -8.738 -13.029 1.00 87.62 250 ASN A O 1
ATOM 2016 N N . TYR A 1 251 ? -7.323 -8.995 -13.277 1.00 91.62 251 TYR A N 1
ATOM 2017 C CA . TYR A 1 251 ? -7.054 -7.570 -13.420 1.00 91.62 251 TYR A CA 1
ATOM 2018 C C . TYR A 1 251 ? -7.185 -7.121 -14.879 1.00 91.62 251 TYR A C 1
ATOM 2020 O O . TYR A 1 251 ? -7.081 -7.919 -15.813 1.00 91.62 251 TYR A O 1
ATOM 2028 N N . LYS A 1 252 ? -7.411 -5.825 -15.074 1.00 92.81 252 LYS A N 1
ATOM 2029 C CA . LYS A 1 252 ? -7.430 -5.163 -16.381 1.00 92.81 252 LYS A CA 1
ATOM 2030 C C . LYS A 1 252 ? -6.344 -4.107 -16.423 1.00 92.81 252 LYS A C 1
ATOM 2032 O O . LYS A 1 252 ? -6.120 -3.424 -15.430 1.00 92.81 252 LYS A O 1
ATOM 2037 N N . ILE A 1 253 ? -5.723 -3.936 -17.579 1.00 93.19 253 ILE A N 1
ATOM 2038 C CA . ILE A 1 253 ? -4.801 -2.828 -17.831 1.00 93.19 253 ILE A CA 1
ATOM 2039 C C . ILE A 1 253 ? -5.628 -1.638 -18.298 1.00 93.19 253 ILE A C 1
ATOM 2041 O O . ILE A 1 253 ? -6.350 -1.739 -19.290 1.00 93.19 253 ILE A O 1
ATOM 2045 N N . LEU A 1 254 ? -5.555 -0.544 -17.546 1.00 92.94 254 LEU A N 1
ATOM 2046 C CA . LEU A 1 254 ? -6.277 0.692 -17.832 1.00 92.94 254 LEU A CA 1
ATOM 2047 C C . LEU A 1 254 ? -5.452 1.641 -18.705 1.00 92.94 254 LEU A C 1
ATOM 2049 O O . LEU A 1 254 ? -6.022 2.331 -19.544 1.00 92.94 254 LEU A O 1
ATOM 2053 N N . ASP A 1 255 ? -4.127 1.638 -18.542 1.00 91.75 255 ASP A N 1
ATOM 2054 C CA . ASP A 1 255 ? -3.192 2.361 -19.405 1.00 91.75 255 ASP A CA 1
ATOM 2055 C C . ASP A 1 255 ? -2.125 1.402 -19.934 1.00 91.75 255 ASP A C 1
ATOM 2057 O O . ASP A 1 255 ? -1.466 0.697 -19.172 1.00 91.75 255 ASP A O 1
ATOM 2061 N N . LYS A 1 256 ? -1.965 1.366 -21.258 1.00 90.44 256 LYS A N 1
ATOM 2062 C CA . LYS A 1 256 ? -0.960 0.527 -21.921 1.00 90.44 256 LYS A CA 1
ATOM 2063 C C . LYS A 1 256 ? 0.421 1.177 -21.930 1.00 90.44 256 LYS A C 1
ATOM 2065 O O . LYS A 1 256 ? 1.390 0.500 -22.268 1.00 90.44 256 LYS A O 1
ATOM 2070 N N . ASN A 1 257 ? 0.531 2.463 -21.606 1.00 92.62 257 ASN A N 1
ATOM 2071 C CA . ASN A 1 257 ? 1.814 3.140 -21.495 1.00 92.62 257 ASN A CA 1
ATOM 2072 C C . ASN A 1 257 ? 2.463 2.788 -20.157 1.00 92.62 257 ASN A C 1
ATOM 2074 O O . ASN A 1 257 ? 1.922 3.064 -19.089 1.00 92.62 257 ASN A O 1
ATOM 2078 N N . VAL A 1 258 ? 3.641 2.178 -20.231 1.00 93.12 258 VAL A N 1
ATOM 2079 C CA . VAL A 1 258 ? 4.440 1.853 -19.053 1.00 93.12 258 VAL A CA 1
ATOM 2080 C C . VAL A 1 258 ? 5.132 3.120 -18.561 1.00 93.12 258 VAL A C 1
ATOM 2082 O O . VAL A 1 258 ? 5.763 3.837 -19.346 1.00 93.12 258 VAL A O 1
ATOM 2085 N N . VAL A 1 259 ? 5.030 3.368 -17.258 1.00 93.00 259 VAL A N 1
ATOM 2086 C CA . VAL A 1 259 ? 5.770 4.418 -16.546 1.00 93.00 259 VAL A CA 1
ATOM 2087 C C . VAL A 1 259 ? 7.001 3.796 -15.907 1.00 93.00 259 VAL A C 1
ATOM 2089 O O . VAL A 1 259 ? 6.944 2.655 -15.450 1.00 93.00 259 VAL A O 1
ATOM 2092 N N . CYS A 1 260 ? 8.111 4.530 -15.890 1.00 91.38 260 CYS A N 1
ATOM 2093 C CA . CYS A 1 260 ? 9.345 4.066 -15.278 1.00 91.38 260 CYS A CA 1
ATOM 2094 C C . CYS A 1 260 ? 9.953 5.119 -14.377 1.00 91.38 260 CYS A C 1
ATOM 2096 O O . CYS A 1 260 ? 10.003 6.290 -14.748 1.00 91.38 260 CYS A O 1
ATOM 2098 N N . GLU A 1 261 ? 10.468 4.647 -13.252 1.00 90.06 261 GLU A N 1
ATOM 2099 C CA . GLU A 1 261 ? 11.229 5.437 -12.296 1.00 90.06 261 GLU A CA 1
ATOM 2100 C C . GLU A 1 261 ? 12.621 4.828 -12.170 1.00 90.06 261 GLU A C 1
ATOM 2102 O O . GLU A 1 261 ? 12.781 3.610 -12.040 1.00 90.06 261 GLU A O 1
ATOM 2107 N N . SER A 1 262 ? 13.643 5.670 -12.251 1.00 87.56 262 SER A N 1
ATOM 2108 C CA . SER A 1 262 ? 15.016 5.240 -12.010 1.00 87.56 262 SER A CA 1
ATOM 2109 C C . SER A 1 262 ? 15.242 5.118 -10.510 1.00 87.56 262 SER A C 1
ATOM 2111 O O . SER A 1 262 ? 14.928 6.040 -9.756 1.00 87.56 262 SER A O 1
ATOM 2113 N N . LYS A 1 263 ? 15.807 3.992 -10.076 1.00 81.69 263 LYS A N 1
ATOM 2114 C CA . LYS A 1 263 ? 16.163 3.805 -8.669 1.00 81.69 263 LYS A CA 1
ATOM 2115 C C . LYS A 1 263 ? 17.284 4.790 -8.294 1.00 81.69 263 LYS A C 1
ATOM 2117 O O . LYS A 1 263 ? 18.129 5.061 -9.150 1.00 81.69 263 LYS A O 1
ATOM 2122 N N . PRO A 1 264 ? 17.260 5.354 -7.074 1.00 66.00 264 PRO A N 1
ATOM 2123 C CA . PRO A 1 264 ? 18.309 6.248 -6.590 1.00 66.00 264 PRO A CA 1
ATOM 2124 C C . PRO A 1 264 ? 19.670 5.554 -6.471 1.00 66.00 264 PRO A C 1
ATOM 2126 O O . PRO A 1 264 ? 19.697 4.329 -6.202 1.00 66.00 264 PRO A O 1
#

Solvent-accessible surface area (backbone atoms only — not comparable to full-atom values): 15148 Å² total; per-residue (Å²): 142,86,88,89,83,86,85,87,83,84,82,71,83,84,71,79,76,76,74,75,72,77,74,69,69,83,74,63,60,59,75,54,58,79,57,83,44,78,47,78,46,79,80,49,67,28,94,71,40,96,33,52,20,37,33,45,28,37,30,42,88,62,34,32,40,34,38,36,40,38,66,41,50,85,58,42,24,40,40,32,41,43,75,48,54,92,89,69,57,65,69,63,63,62,67,53,58,79,85,74,43,82,22,68,48,82,41,70,10,41,84,66,43,35,46,79,49,30,41,35,31,36,29,37,86,38,87,61,65,37,25,39,37,37,34,25,40,62,53,95,75,34,78,40,82,58,40,72,53,47,28,44,63,89,56,65,36,36,61,41,85,75,49,74,91,41,44,16,41,32,34,30,32,58,56,56,75,91,71,78,39,47,64,86,38,67,73,45,54,48,50,37,32,59,71,60,73,48,73,91,75,63,39,52,68,65,23,52,51,51,48,54,50,52,49,62,71,44,67,82,49,100,60,90,58,71,56,55,50,24,44,78,24,42,46,40,29,35,34,31,36,22,72,34,46,90,50,55,90,66,51,45,79,76,42,51,59,32,46,55,48,72,49,128

Foldseek 3Di:
DDDDDDDDDPPDDPPPPPPPPPPPPDDQPAPFDAFPDWDKDFQAAAPQDRHTWMWIWGHHPFWIWIWIDHPNDPFKIKIAIDTDDPPDDRVVVNNDDPVVTLEIDIDRADFPHHDQQKTKGWHHDDQFQKTKIWIWGCDPSYTDTQAIFIFGNPDHKYKDCPDSVFIKIKGWGWFDQDDKDFPPDPVSVVVSCVSRVHDPQADCPVVVVVLVVVCVVCVPPPDDPVSSRMCVQKIKTFIKMDRGSNPNVPIDGPDSYIHMDGGD

Secondary structure (DSSP, 8-state):
------------------------S------PPPPSEEEEEEEEE-SSSSPEEEEEEEE-SSEEEEEEEETTSTTEEEEEEEE--TT--HHHHHHS-GGG-SEEEEEEBEEEEEETTEEEEEEEEPSSSEEEEEEEEEETTEEEEEEEEEEESSS-EEEEEEETTEEEEEEEEEPP--S--BTT-HHHHHHHHHHTT--TT-B-HHHHHHHHHHHHHHTTSSS--GGGGBGGGEEEEEEEEES-GGGTTS-EES--BPEEEE--

pLDDT: mean 83.69, std 17.64, range [27.75, 96.81]

Mean predicted aligned error: 9.72 Å

Nearest PDB structures (foldseek):
  5y82-assembly1_D  TM=4.025E-01  e=2.328E+00  Thermotoga maritima MSB8
  5y83-assembly1_A  TM=3.517E-01  e=3.232E+00  Thermotoga maritima MSB8
  6y86-assembly1_A-2  TM=2.809E-01  e=6.581E+00  Thermotoga maritima MSB8
  4mjf-assembly1_A-2  TM=3.849E-01  e=9.650E+00  Phocaeicola vulgatus ATCC 8482

Sequence (264 aa):
MNAKKIIKYISIMITPSIILINAFASEVNANYDLPLEKKEITVGKSKYSDSLIKRNCYKYSDYIVVEEVDGGQKGGALIRLEPTKNNVNILKVCKNKISDFKIKMVADGYYGGKINQFIINDGDDGFGSEFLFQIFAIKNNKLTKVFQDLRHDNQSYEYIKTSQNKLGVRYWKSLKVENDCLVKDTTCLDKIRVANKISTDLNFNNCIKSIEQRISTLKNEPYDVSYLNNTSGNQFFVYIEIPDIYSSKNYKILDKNVVCESKP

Radius of gyration: 25.39 Å; Cα contacts (8 Å, |Δi|>4): 528; chains: 1; bounding box: 55×93×54 Å